Protein AF-A0A822B8Y6-F1 (afdb_monomer_lite)

Sequence (184 aa):
MGVSKCPYFFELVEEIRNTEQIQNISQDFRLEMWTGSKINDLFDAWFIADIVLIEALYNKSSSWANTLVLSQLQQIADLSFYHLFNSFETSRIIAGPIISDIMENIRNIMSNKSNRWKAKIYSGHDATIFAILSYFQANYIHQPPYSSTLFFDLYHIPENDTYFLKVEYLNSTNSRTTYPVKLF

Foldseek 3Di:
DCLVPDPVLVVLQVVLFPDPVFVVQQPPVVLCVVVVDHRSTLVSLLVSLVVQLVCVVVVNHDPVCDPVNNVSSQVSNLQSLCSSQQDLVNLCSQAVVVVVVVVVVVVCCLVPVPDPDPDDDDDDALSNVSSPLSNQVQVDRGRQDPPKDWDFDWDADPVVRDIDTWIWIDRDPVDPDTDTRDHD

Structure (mmCIF, N/CA/C/O backbone):
data_AF-A0A822B8Y6-F1
#
_entry.id   AF-A0A822B8Y6-F1
#
loop_
_atom_site.group_PDB
_atom_site.id
_atom_site.type_symbol
_atom_site.label_atom_id
_atom_site.label_alt_id
_atom_site.label_comp_id
_atom_site.label_asym_id
_atom_site.label_entity_id
_atom_site.label_seq_id
_atom_site.pdbx_PDB_ins_code
_atom_site.Cartn_x
_atom_site.Cartn_y
_atom_site.Cartn_z
_atom_site.occupancy
_atom_site.B_iso_or_equiv
_atom_site.auth_seq_id
_atom_site.auth_comp_id
_atom_site.auth_asym_id
_atom_site.auth_atom_id
_atom_site.pdbx_PDB_model_num
ATOM 1 N N . MET A 1 1 ? -8.984 -9.295 -7.880 1.00 46.78 1 MET A N 1
ATOM 2 C CA . MET A 1 1 ? -7.626 -9.837 -7.636 1.00 46.78 1 MET A CA 1
ATOM 3 C C . MET A 1 1 ? -7.746 -11.252 -7.085 1.00 46.78 1 MET A C 1
ATOM 5 O O . MET A 1 1 ? -8.675 -11.508 -6.334 1.00 46.78 1 MET A O 1
ATOM 9 N N . GLY A 1 2 ? -6.864 -12.174 -7.489 1.00 54.28 2 GLY A N 1
ATOM 10 C CA . GLY A 1 2 ? -6.964 -13.622 -7.222 1.00 54.28 2 GLY A CA 1
ATOM 11 C C . GLY A 1 2 ? -6.691 -14.081 -5.782 1.00 54.28 2 GLY A C 1
ATOM 12 O O . GLY A 1 2 ? -6.639 -15.281 -5.537 1.00 54.28 2 GLY A O 1
ATOM 13 N N . VAL A 1 3 ? -6.535 -13.148 -4.838 1.00 62.16 3 VAL A N 1
ATOM 14 C CA . VAL A 1 3 ? -6.239 -13.430 -3.423 1.00 62.16 3 VAL A CA 1
ATOM 15 C C . VAL A 1 3 ? -7.391 -14.182 -2.743 1.00 62.16 3 VAL A C 1
ATOM 17 O O . VAL A 1 3 ? -7.152 -15.070 -1.933 1.00 62.16 3 VAL A O 1
ATOM 20 N N . SER A 1 4 ? -8.641 -13.929 -3.156 1.00 64.94 4 SER A N 1
ATOM 21 C CA . SER A 1 4 ? -9.846 -14.557 -2.586 1.00 64.94 4 SER A CA 1
ATOM 22 C C . SER A 1 4 ? -9.937 -16.079 -2.760 1.00 64.94 4 SER A C 1
ATOM 24 O O . SER A 1 4 ? -10.841 -16.700 -2.208 1.00 64.94 4 SER A O 1
ATOM 26 N N . LYS A 1 5 ? -9.026 -16.692 -3.527 1.00 79.56 5 LYS A N 1
ATOM 27 C CA . LYS A 1 5 ? -8.949 -18.144 -3.744 1.00 79.56 5 LYS A CA 1
ATOM 28 C C . LYS A 1 5 ? -7.622 -18.758 -3.281 1.00 79.56 5 LYS A C 1
ATOM 30 O O . LYS A 1 5 ? -7.328 -19.879 -3.680 1.00 79.56 5 LYS A O 1
ATOM 35 N N . CYS A 1 6 ? -6.805 -18.047 -2.500 1.00 85.81 6 CYS A N 1
ATOM 36 C CA . CYS A 1 6 ? -5.512 -18.540 -2.018 1.00 85.81 6 CYS A CA 1
ATOM 37 C C . CYS A 1 6 ? -5.636 -19.062 -0.571 1.00 85.81 6 CYS A C 1
ATOM 39 O O . CYS A 1 6 ? -5.699 -18.241 0.339 1.00 85.81 6 CYS A O 1
ATOM 41 N N . PRO A 1 7 ? -5.647 -20.390 -0.322 1.00 88.81 7 PRO A N 1
ATOM 42 C CA . PRO A 1 7 ? -5.756 -20.936 1.038 1.00 88.81 7 PRO A CA 1
ATOM 43 C C . PRO A 1 7 ? -4.616 -20.476 1.947 1.00 88.81 7 PRO A C 1
ATOM 45 O O . PRO A 1 7 ? -4.858 -20.047 3.066 1.00 88.81 7 PRO A O 1
ATOM 48 N N . TYR A 1 8 ? -3.393 -20.452 1.413 1.00 89.00 8 TYR A N 1
ATOM 49 C CA . TYR A 1 8 ? -2.211 -20.016 2.152 1.00 89.00 8 TYR A CA 1
ATOM 50 C C . TYR A 1 8 ? -2.287 -18.547 2.595 1.00 89.00 8 TYR A C 1
ATOM 52 O O . TYR A 1 8 ? -1.806 -18.193 3.662 1.00 89.00 8 TYR A O 1
ATOM 60 N N . PHE A 1 9 ? -2.943 -17.679 1.816 1.00 86.75 9 PHE A N 1
ATOM 61 C CA . PHE A 1 9 ? -3.188 -16.305 2.256 1.00 86.75 9 PHE A CA 1
ATOM 62 C C . PHE A 1 9 ? -4.085 -16.260 3.497 1.00 86.75 9 PHE A C 1
ATOM 64 O O . PHE A 1 9 ? -3.809 -15.499 4.417 1.00 86.75 9 PHE A O 1
ATOM 71 N N . PHE A 1 10 ? -5.138 -17.080 3.534 1.00 86.12 10 PHE A N 1
ATOM 72 C CA . PHE A 1 10 ? -6.017 -17.150 4.699 1.00 86.12 10 PHE A CA 1
ATOM 73 C C . PHE A 1 10 ? -5.290 -17.709 5.923 1.00 86.12 10 PHE A C 1
ATOM 75 O O . PHE A 1 10 ? -5.465 -17.168 7.005 1.00 86.12 10 PHE A O 1
ATOM 82 N N . GLU A 1 11 ? -4.433 -18.718 5.750 1.00 89.44 11 GLU A N 1
ATOM 83 C CA . GLU A 1 11 ? -3.585 -19.239 6.833 1.00 89.44 11 GLU A CA 1
ATOM 84 C C . GLU A 1 11 ? -2.698 -18.136 7.430 1.00 89.44 11 GLU A C 1
ATOM 86 O O . GLU A 1 11 ? -2.708 -17.939 8.641 1.00 89.44 11 GLU A O 1
ATOM 91 N N . LEU A 1 12 ? -2.024 -17.343 6.589 1.00 86.88 12 LEU A N 1
ATOM 92 C CA . LEU A 1 12 ? -1.201 -16.217 7.048 1.00 86.88 12 LEU A CA 1
ATOM 93 C C . LEU A 1 12 ? -2.019 -15.159 7.801 1.00 86.88 12 LEU A C 1
ATOM 95 O O . LEU A 1 12 ? -1.574 -14.645 8.823 1.00 86.88 12 LEU A O 1
ATOM 99 N N . VAL A 1 13 ? -3.217 -14.824 7.313 1.00 82.94 13 VAL A N 1
ATOM 100 C CA . VAL A 1 13 ? -4.103 -13.864 7.992 1.00 82.94 13 VAL A CA 1
ATOM 101 C C . VAL A 1 13 ? -4.550 -14.396 9.356 1.00 82.94 13 VAL A C 1
ATOM 103 O O . VAL A 1 13 ? -4.565 -13.635 10.321 1.00 82.94 13 VAL A O 1
ATOM 106 N N . GLU A 1 14 ? -4.869 -15.687 9.467 1.00 84.38 14 GLU A N 1
ATOM 107 C CA . GLU A 1 14 ? -5.207 -16.321 10.748 1.00 84.38 14 GLU A CA 1
ATOM 108 C C . GLU A 1 14 ? -4.014 -16.357 11.714 1.00 84.38 14 GLU A C 1
ATOM 110 O O . GLU A 1 14 ? -4.174 -16.101 12.907 1.00 84.38 14 GLU A O 1
ATOM 115 N N . GLU A 1 15 ? -2.800 -16.618 11.231 1.00 83.31 15 GLU A N 1
ATOM 116 C CA . GLU A 1 15 ? -1.591 -16.535 12.058 1.00 83.31 15 GLU A CA 1
ATOM 117 C C . GLU A 1 15 ? -1.379 -15.117 12.593 1.00 83.31 15 GLU A C 1
ATOM 119 O O . GLU A 1 15 ? -1.138 -14.936 13.789 1.00 83.31 15 GLU A O 1
ATOM 124 N N . ILE A 1 16 ? -1.539 -14.109 11.729 1.00 80.00 16 ILE A N 1
ATOM 125 C CA . ILE A 1 16 ? -1.437 -12.701 12.114 1.00 80.00 16 ILE A CA 1
ATOM 126 C C . ILE A 1 16 ? -2.477 -12.389 13.185 1.00 80.00 16 ILE A C 1
ATOM 128 O O . ILE A 1 16 ? -2.094 -11.888 14.235 1.00 80.00 16 ILE A O 1
ATOM 132 N N . ARG A 1 17 ? -3.751 -12.758 12.991 1.00 76.56 17 ARG A N 1
ATOM 133 C CA . ARG A 1 17 ? -4.846 -12.539 13.959 1.00 76.56 17 ARG A CA 1
ATOM 134 C C . ARG A 1 17 ? -4.541 -13.028 15.377 1.00 76.56 17 ARG A C 1
ATOM 136 O O . ARG A 1 17 ? -5.048 -12.452 16.333 1.00 76.56 17 ARG A O 1
ATOM 143 N N . ASN A 1 18 ? -3.705 -14.055 15.519 1.00 71.25 18 ASN A N 1
ATOM 144 C CA . ASN A 1 18 ? -3.416 -14.702 16.796 1.00 71.25 18 ASN A CA 1
ATOM 145 C C . ASN A 1 18 ? -2.189 -14.143 17.551 1.00 71.25 18 ASN A C 1
ATOM 147 O O . ASN A 1 18 ? -1.828 -14.694 18.591 1.00 71.25 18 ASN A O 1
ATOM 151 N N . THR A 1 19 ? -1.531 -13.073 17.083 1.00 71.94 19 THR A N 1
ATOM 152 C CA . THR A 1 19 ? -0.327 -12.539 17.764 1.00 71.94 19 THR A CA 1
ATOM 153 C C . THR A 1 19 ? -0.637 -11.666 19.001 1.00 71.94 19 THR A C 1
ATOM 155 O O . THR A 1 19 ? -1.696 -11.061 19.126 1.00 71.94 19 THR A O 1
ATOM 158 N N . GLU A 1 20 ? 0.291 -11.587 19.963 1.00 67.00 20 GLU A N 1
ATOM 159 C CA . GLU A 1 20 ? 0.071 -10.943 21.279 1.00 67.00 20 GLU A CA 1
ATOM 160 C C . GLU A 1 20 ? -0.068 -9.408 21.211 1.00 67.00 20 GLU A C 1
ATOM 162 O O . GLU A 1 20 ? -0.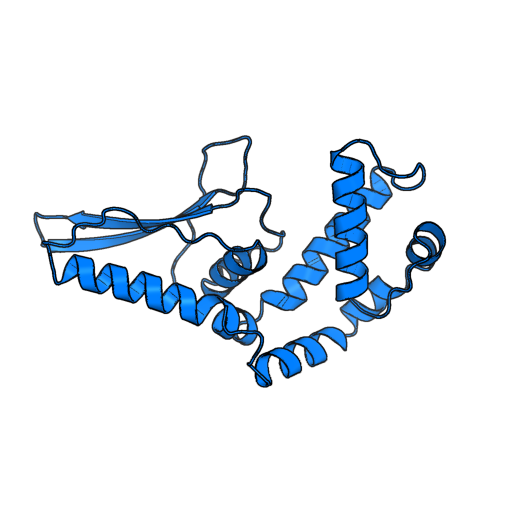890 -8.817 21.910 1.00 67.00 20 GLU A O 1
ATOM 167 N N . GLN A 1 21 ? 0.687 -8.745 20.325 1.00 62.44 21 GLN A N 1
ATOM 168 C CA . GLN A 1 21 ? 0.604 -7.287 20.113 1.00 62.44 21 GLN A CA 1
ATOM 169 C C . GLN A 1 21 ? -0.801 -6.839 19.683 1.00 62.44 21 GLN A C 1
ATOM 171 O O . GLN A 1 21 ? -1.220 -5.720 19.975 1.00 62.44 21 GLN A O 1
ATOM 176 N N . ILE A 1 22 ? -1.534 -7.742 19.038 1.00 59.12 22 ILE A N 1
ATOM 177 C CA . ILE A 1 22 ? -2.872 -7.540 18.492 1.00 59.12 22 ILE A CA 1
ATOM 178 C C . ILE A 1 22 ? -3.952 -7.670 19.564 1.00 59.12 22 ILE A C 1
ATOM 180 O O . ILE A 1 22 ? -4.883 -6.867 19.598 1.00 59.12 22 ILE A O 1
ATOM 184 N N . GLN A 1 23 ? -3.799 -8.624 20.484 1.00 61.41 23 GLN A N 1
ATOM 185 C CA . GLN A 1 23 ? -4.763 -8.864 21.563 1.00 61.41 23 GLN A CA 1
ATOM 186 C C . GLN A 1 23 ? -4.884 -7.668 22.518 1.00 61.41 23 GLN A C 1
ATOM 188 O O . GLN A 1 23 ? -5.943 -7.431 23.097 1.00 61.41 23 GLN A O 1
ATOM 193 N N . ASN A 1 24 ? -3.818 -6.877 22.650 1.00 64.62 24 ASN A N 1
ATOM 194 C CA . ASN A 1 24 ? -3.821 -5.670 23.475 1.00 64.62 24 ASN A CA 1
ATOM 195 C C . ASN A 1 24 ? -4.665 -4.534 22.871 1.00 64.62 24 ASN A C 1
ATOM 197 O O . ASN A 1 24 ? -5.202 -3.718 23.616 1.00 64.62 24 ASN A O 1
ATOM 201 N N . ILE A 1 25 ? -4.809 -4.484 21.541 1.00 63.12 25 ILE A N 1
ATOM 202 C CA . ILE A 1 25 ? -5.616 -3.469 20.843 1.00 63.12 25 ILE A CA 1
ATOM 203 C C . ILE A 1 25 ? -7.111 -3.797 20.945 1.00 63.12 25 ILE A C 1
ATOM 205 O O . ILE A 1 25 ? -7.922 -2.903 21.180 1.00 63.12 25 ILE A O 1
ATOM 209 N N . SER A 1 26 ? -7.482 -5.078 20.839 1.00 57.81 26 SER A N 1
ATOM 210 C CA . SER A 1 26 ? -8.879 -5.528 20.936 1.00 57.81 26 SER A CA 1
ATOM 211 C C . SER A 1 26 ? -9.507 -5.348 22.325 1.00 57.81 26 SER A C 1
ATOM 213 O O . SER A 1 26 ? -10.719 -5.450 22.467 1.00 57.81 26 SER A O 1
ATOM 215 N N . GLN A 1 27 ? -8.710 -5.076 23.363 1.00 63.56 27 GLN A N 1
ATOM 216 C CA . GLN A 1 27 ? -9.191 -4.974 24.746 1.00 63.56 27 GLN A CA 1
ATOM 217 C C . GLN A 1 27 ? -9.652 -3.570 25.177 1.00 63.56 27 GLN A C 1
ATOM 219 O O . GLN A 1 27 ? -10.017 -3.400 26.345 1.00 63.56 27 GLN A O 1
ATOM 224 N N . ASP A 1 28 ? -9.671 -2.552 24.302 1.00 68.56 28 ASP A N 1
ATOM 225 C CA . ASP A 1 28 ? -10.222 -1.243 24.693 1.00 68.56 28 ASP A CA 1
ATOM 226 C C . ASP A 1 28 ? -11.757 -1.293 24.784 1.00 68.56 28 ASP A C 1
ATOM 228 O O . ASP A 1 28 ? -12.489 -0.925 23.864 1.00 68.56 28 ASP A O 1
ATOM 232 N N . PHE A 1 29 ? -12.246 -1.715 25.953 1.00 62.31 29 PHE A N 1
ATOM 233 C CA . PHE A 1 29 ? -13.664 -1.822 26.308 1.00 62.31 29 PHE A CA 1
ATOM 234 C C . PHE A 1 29 ? -14.457 -0.526 26.054 1.00 62.31 29 PHE A C 1
ATOM 236 O O . PHE A 1 29 ? -15.676 -0.560 25.882 1.00 62.31 29 PHE A O 1
ATOM 243 N N . ARG A 1 30 ? -13.792 0.640 26.005 1.00 79.62 30 ARG A N 1
ATOM 244 C CA . ARG A 1 30 ? -14.467 1.910 25.706 1.00 79.62 30 ARG A CA 1
ATOM 245 C C . ARG A 1 30 ? -14.918 1.990 24.253 1.00 79.62 30 ARG A C 1
ATOM 247 O O . ARG A 1 30 ? -16.007 2.499 24.011 1.00 79.62 30 ARG A O 1
ATOM 254 N N . LEU A 1 31 ? -14.137 1.465 23.307 1.00 80.69 31 LEU A N 1
ATOM 255 C CA . LEU A 1 31 ? -14.515 1.455 21.892 1.00 80.69 31 LEU A CA 1
ATOM 256 C C . LEU A 1 31 ? -15.728 0.556 21.650 1.00 80.69 31 LEU A C 1
ATOM 258 O O . LEU A 1 31 ? -16.674 0.987 20.992 1.00 80.69 31 LEU A O 1
ATOM 262 N N . GLU A 1 32 ? -15.758 -0.642 22.239 1.00 86.75 32 GLU A N 1
ATOM 263 C CA . GLU A 1 32 ? -16.932 -1.522 22.160 1.00 86.75 32 GLU A CA 1
ATOM 264 C C . GLU A 1 32 ? -18.172 -0.869 22.788 1.00 86.75 32 GLU A C 1
ATOM 266 O O . GLU A 1 32 ? -19.262 -0.904 22.217 1.00 86.75 32 GLU A O 1
ATOM 271 N N . MET A 1 33 ? -18.009 -0.202 23.938 1.00 87.50 33 MET A N 1
ATOM 272 C CA . MET A 1 33 ? -19.096 0.513 24.612 1.00 87.50 33 MET A CA 1
ATOM 273 C C . MET A 1 33 ? -19.645 1.676 23.773 1.00 87.50 33 MET A C 1
ATOM 275 O O . MET A 1 33 ? -20.858 1.879 23.727 1.00 87.50 33 MET A O 1
ATOM 279 N N . TRP A 1 34 ? -18.776 2.464 23.137 1.00 87.31 34 TRP A N 1
ATOM 280 C CA . TRP A 1 34 ? -19.182 3.637 22.358 1.00 87.31 34 TRP A CA 1
ATOM 281 C C . TRP A 1 34 ? -19.779 3.286 20.997 1.00 87.31 34 TRP A C 1
ATOM 283 O O . TRP A 1 34 ? -20.670 3.990 20.526 1.00 87.31 34 TRP A O 1
ATOM 293 N N . THR A 1 35 ? -19.294 2.215 20.371 1.00 87.31 35 THR A N 1
ATOM 294 C CA . THR A 1 35 ? -19.714 1.793 19.025 1.00 87.31 35 THR A CA 1
ATOM 295 C C . THR A 1 35 ? -20.817 0.736 19.050 1.00 87.31 35 THR A C 1
ATOM 297 O O . THR A 1 35 ? -21.480 0.515 18.039 1.00 87.31 35 THR A O 1
ATOM 300 N N . GLY A 1 36 ? -21.006 0.054 20.184 1.00 89.00 36 GLY A N 1
ATOM 301 C CA . GLY A 1 36 ? -21.904 -1.095 20.313 1.00 89.00 36 GLY A CA 1
ATOM 302 C C . GLY A 1 36 ? -21.441 -2.336 19.540 1.00 89.00 36 GLY A C 1
ATOM 303 O O . GLY A 1 36 ? -22.187 -3.313 19.463 1.00 89.00 36 GLY A O 1
ATOM 304 N N . SER A 1 37 ? -20.240 -2.304 18.959 1.00 87.62 37 SER A N 1
ATOM 305 C CA . SER A 1 37 ? -19.670 -3.386 18.157 1.00 87.62 37 SER A CA 1
ATOM 306 C C . SER A 1 37 ? -18.625 -4.138 18.966 1.00 87.62 37 SER A C 1
ATOM 308 O O . SER A 1 37 ? -17.830 -3.526 19.673 1.00 87.62 37 SER A O 1
ATOM 310 N N . LYS A 1 38 ? -18.627 -5.469 18.864 1.00 86.88 38 LYS A N 1
ATOM 311 C CA . LYS A 1 38 ? -17.571 -6.289 19.462 1.00 86.88 38 LYS A CA 1
ATOM 312 C C . LYS A 1 38 ? -16.298 -6.202 18.630 1.00 86.88 38 LYS A C 1
ATOM 314 O O . LYS A 1 38 ? -16.387 -6.196 17.405 1.00 86.88 38 LYS A O 1
ATOM 319 N N . ILE A 1 39 ? -15.152 -6.194 19.296 1.00 83.94 39 ILE A N 1
ATOM 320 C CA . ILE A 1 39 ? -13.825 -6.172 18.686 1.00 83.94 39 ILE A CA 1
ATOM 321 C C . ILE A 1 39 ? -13.135 -7.486 19.038 1.00 83.94 39 ILE A C 1
ATOM 323 O O . ILE A 1 39 ? -12.565 -7.633 20.116 1.00 83.94 39 ILE A O 1
ATOM 327 N N . ASN A 1 40 ? -13.216 -8.468 18.141 1.00 81.31 40 ASN A N 1
ATOM 328 C CA . ASN A 1 40 ? -12.645 -9.794 18.390 1.00 81.31 40 ASN A CA 1
ATOM 329 C C . ASN A 1 40 ? -11.197 -9.898 17.896 1.00 81.31 40 ASN A C 1
ATOM 331 O O . ASN A 1 40 ? -10.427 -10.692 18.430 1.00 81.31 40 ASN A O 1
ATOM 335 N N . ASP A 1 41 ? -10.835 -9.121 16.873 1.00 77.44 41 ASP A N 1
ATOM 336 C CA . ASP A 1 41 ? -9.516 -9.142 16.245 1.00 77.44 41 ASP A CA 1
ATOM 337 C C . ASP A 1 41 ? -9.105 -7.756 15.695 1.00 77.44 41 ASP A C 1
ATOM 339 O O . ASP A 1 41 ? -9.820 -6.759 15.838 1.00 77.44 41 ASP A O 1
ATOM 343 N N . LEU A 1 42 ? -7.927 -7.683 15.056 1.00 77.06 42 LEU A N 1
ATOM 344 C CA . LEU A 1 42 ? -7.468 -6.461 14.380 1.00 77.06 42 LEU A CA 1
ATOM 345 C C . LEU A 1 42 ? -8.389 -6.002 13.260 1.00 77.06 42 LEU A C 1
ATOM 347 O O . LEU A 1 42 ? -8.428 -4.812 12.966 1.00 77.06 42 LEU A O 1
ATOM 351 N N . PHE A 1 43 ? -9.034 -6.931 12.561 1.00 81.75 43 PHE A N 1
ATOM 352 C CA . PHE A 1 43 ? -9.850 -6.578 11.413 1.00 81.75 43 PHE A CA 1
ATOM 353 C C . PHE A 1 43 ? -11.097 -5.831 11.881 1.00 81.75 43 PHE A C 1
ATOM 355 O O . PHE A 1 43 ? -11.422 -4.793 11.311 1.00 81.75 43 PHE A O 1
ATOM 362 N N . ASP A 1 44 ? -11.720 -6.286 12.969 1.00 85.19 44 ASP A N 1
ATOM 363 C CA . ASP A 1 44 ? -12.808 -5.573 13.639 1.00 85.19 44 ASP A CA 1
ATOM 364 C C . ASP A 1 44 ? -12.343 -4.188 14.124 1.00 85.19 44 ASP A C 1
ATOM 366 O O . ASP A 1 44 ? -13.016 -3.182 13.888 1.00 85.19 44 ASP A O 1
ATOM 370 N N . ALA A 1 45 ? -11.163 -4.113 14.754 1.00 83.75 45 ALA A N 1
ATOM 371 C CA . ALA A 1 45 ? -10.603 -2.857 15.256 1.00 83.75 45 ALA A CA 1
ATOM 372 C C . ALA A 1 45 ? -10.303 -1.854 14.124 1.00 83.75 45 ALA A C 1
ATOM 374 O O . ALA A 1 45 ? -10.676 -0.683 14.217 1.00 83.75 45 ALA A O 1
ATOM 375 N N . TRP A 1 46 ? -9.670 -2.317 13.041 1.00 87.00 46 TRP A N 1
ATOM 376 C CA . TRP A 1 46 ? -9.408 -1.539 11.828 1.00 87.00 46 TRP A CA 1
ATOM 377 C C . TRP A 1 46 ? -10.704 -1.075 11.169 1.00 87.00 46 TRP A C 1
ATOM 379 O O . TRP A 1 46 ? -10.811 0.092 10.811 1.00 87.00 46 TRP A O 1
ATOM 389 N N . PHE A 1 47 ? -11.703 -1.950 11.055 1.00 89.25 47 PHE A N 1
ATOM 390 C CA . PHE A 1 47 ? -12.980 -1.624 10.427 1.00 89.25 47 PHE A CA 1
ATOM 391 C C . PHE A 1 47 ? -13.738 -0.539 11.202 1.00 89.25 47 PHE A C 1
ATOM 393 O O . PHE A 1 47 ? -14.250 0.412 10.613 1.00 89.25 47 PHE A O 1
ATOM 400 N N . ILE A 1 48 ? -13.764 -0.632 12.534 1.00 89.88 48 ILE A N 1
ATOM 401 C CA . ILE A 1 48 ? -14.334 0.417 13.389 1.00 89.88 48 ILE A CA 1
ATOM 402 C C . ILE A 1 48 ? -13.542 1.720 13.255 1.00 89.88 48 ILE A C 1
ATOM 404 O O . ILE A 1 48 ? -14.144 2.789 13.137 1.00 89.88 48 ILE A O 1
ATOM 408 N N . ALA A 1 49 ? -12.209 1.647 13.269 1.00 90.56 49 ALA A N 1
ATOM 409 C CA . ALA A 1 49 ? -11.364 2.822 13.100 1.00 90.56 49 ALA A CA 1
ATOM 410 C C . ALA A 1 49 ? -11.630 3.517 11.756 1.00 90.56 49 ALA A C 1
ATOM 412 O O . ALA A 1 49 ? -11.839 4.728 11.750 1.00 90.56 49 ALA A O 1
ATOM 413 N N . ASP A 1 50 ? -11.701 2.766 10.654 1.00 92.38 50 ASP A N 1
ATOM 414 C CA . ASP A 1 50 ? -11.991 3.283 9.311 1.00 92.38 50 ASP A CA 1
ATOM 415 C C . ASP A 1 50 ? -13.326 4.042 9.280 1.00 92.38 50 ASP A C 1
ATOM 417 O O . ASP A 1 50 ? -13.374 5.203 8.866 1.00 92.38 50 ASP A O 1
ATOM 421 N N . ILE A 1 51 ? -14.391 3.451 9.835 1.00 93.44 51 ILE A N 1
ATOM 422 C CA . ILE A 1 51 ? -15.709 4.098 9.930 1.00 93.44 51 ILE A CA 1
ATOM 423 C C . ILE A 1 51 ? -15.615 5.428 10.682 1.00 93.44 51 ILE A C 1
ATOM 425 O O . ILE A 1 51 ? -16.040 6.463 10.168 1.00 93.44 51 ILE A O 1
ATOM 429 N N . VAL A 1 52 ? -15.056 5.421 11.893 1.00 93.31 52 VAL A N 1
ATOM 430 C CA . VAL A 1 52 ? -15.042 6.606 12.766 1.00 93.31 52 VAL A CA 1
ATOM 431 C C . VAL A 1 52 ? -14.143 7.708 12.196 1.00 93.31 52 VAL A C 1
ATOM 433 O O . VAL A 1 52 ? -14.476 8.892 12.298 1.00 93.31 52 VAL A O 1
ATOM 436 N N . LEU A 1 53 ? -13.023 7.347 11.562 1.00 93.56 53 LEU A N 1
ATOM 437 C CA . LEU A 1 53 ? -12.130 8.292 10.886 1.00 93.56 53 LEU A CA 1
ATOM 438 C C . LEU A 1 53 ? -12.820 8.942 9.679 1.00 93.56 53 LEU A C 1
ATOM 440 O O . LEU A 1 53 ? -12.717 10.159 9.502 1.00 93.56 53 LEU A O 1
ATOM 444 N N . ILE A 1 54 ? -13.580 8.174 8.893 1.00 95.06 54 ILE A N 1
ATOM 445 C CA . ILE A 1 54 ? -14.394 8.703 7.791 1.00 95.06 54 ILE A CA 1
ATOM 446 C C . ILE A 1 54 ? -15.500 9.617 8.330 1.00 95.06 54 ILE A C 1
ATOM 448 O O . ILE A 1 54 ? -15.693 10.723 7.824 1.00 95.06 54 ILE A O 1
ATOM 452 N N . GLU A 1 55 ? -16.215 9.212 9.379 1.00 95.50 55 GLU A N 1
ATOM 453 C CA . GLU A 1 55 ? -17.226 10.063 10.008 1.00 95.50 55 GLU A CA 1
ATOM 454 C C . GLU A 1 55 ? -16.628 11.396 10.468 1.00 95.50 55 GLU A C 1
ATOM 456 O O . GLU A 1 55 ? -17.201 12.456 10.202 1.00 95.50 55 GLU A O 1
ATOM 461 N N . ALA A 1 56 ? -15.459 11.368 11.111 1.00 94.75 56 ALA A N 1
ATOM 462 C CA . ALA A 1 56 ? -14.754 12.570 11.540 1.00 94.75 56 ALA A CA 1
ATOM 463 C C . ALA A 1 56 ? -14.348 13.453 10.352 1.00 94.75 56 ALA A C 1
ATOM 465 O O . ALA A 1 56 ? -14.574 14.664 10.391 1.00 94.75 56 ALA A O 1
ATOM 466 N N . LEU A 1 57 ? -13.838 12.857 9.267 1.00 93.62 57 LEU A N 1
ATOM 467 C CA . LEU A 1 57 ? -13.478 13.564 8.033 1.00 93.62 57 LEU A CA 1
ATOM 468 C C . LEU A 1 57 ? -14.656 14.368 7.455 1.00 93.62 57 LEU A C 1
ATOM 470 O O . LEU A 1 57 ? -14.461 15.459 6.917 1.00 93.62 57 LEU A O 1
ATOM 474 N N . TYR A 1 58 ? -15.882 13.861 7.602 1.00 95.75 58 TYR A N 1
ATOM 475 C CA . TYR A 1 58 ? -17.103 14.507 7.114 1.00 95.75 58 TYR A CA 1
ATOM 476 C C . TYR A 1 58 ? -17.896 15.263 8.192 1.00 95.75 58 TYR A C 1
ATOM 478 O O . TYR A 1 58 ? -19.038 15.665 7.943 1.00 95.75 58 TYR A O 1
ATOM 486 N N . ASN A 1 59 ? -17.307 15.509 9.368 1.00 95.12 59 ASN A N 1
ATOM 487 C CA . ASN A 1 59 ? -17.959 16.167 10.508 1.00 95.12 59 ASN A CA 1
ATOM 488 C C . ASN A 1 59 ? -19.272 15.474 10.931 1.00 95.12 59 ASN A C 1
ATOM 490 O O . ASN A 1 59 ? -20.282 16.124 11.215 1.00 95.12 59 ASN A O 1
ATOM 494 N N . LYS A 1 60 ? -19.268 14.140 10.914 1.00 95.31 60 LYS A N 1
ATOM 495 C CA . LYS A 1 60 ? -20.376 13.256 11.308 1.00 95.31 60 LYS A CA 1
ATOM 496 C C . LYS A 1 60 ? -20.071 12.412 12.542 1.00 95.31 60 LYS A C 1
ATOM 498 O O . LYS A 1 60 ? -20.947 11.681 12.987 1.00 95.31 60 LYS A O 1
ATOM 503 N N . SER A 1 61 ? -18.869 12.530 13.097 1.00 91.38 61 SER A N 1
ATOM 504 C CA . SER A 1 61 ? -18.446 11.745 14.249 1.00 91.38 61 SER A CA 1
ATOM 505 C C . SER A 1 61 ? -19.271 12.0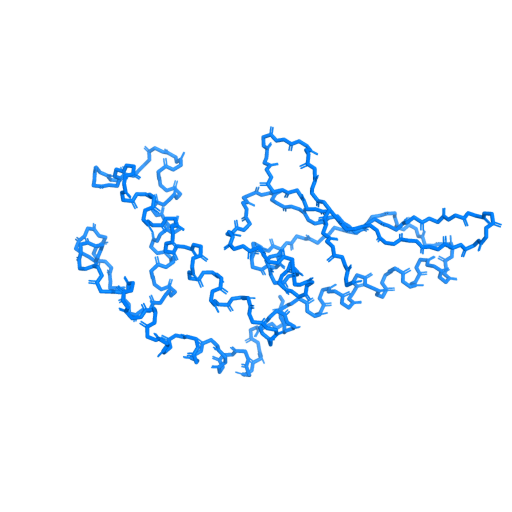55 15.498 1.00 91.38 61 SER A C 1
ATOM 507 O O . SER A 1 61 ? -19.656 13.198 15.762 1.00 91.38 61 SER A O 1
ATOM 509 N N . SER A 1 62 ? -19.484 11.026 16.311 1.00 90.56 62 SER A N 1
ATOM 510 C CA . SER A 1 62 ? -20.090 11.166 17.635 1.00 90.56 62 SER A CA 1
ATOM 511 C C . SER A 1 62 ? -19.225 12.014 18.583 1.00 90.56 62 SER A C 1
ATOM 513 O O . SER A 1 62 ? -18.015 12.136 18.408 1.00 90.56 62 SER A O 1
ATOM 515 N N . SER A 1 63 ? -19.826 12.574 19.639 1.00 92.06 63 SER A N 1
ATOM 516 C CA . SER A 1 63 ? -19.151 13.498 20.572 1.00 92.06 63 SER A CA 1
ATOM 517 C C . SER A 1 63 ? -17.969 12.893 21.342 1.00 92.06 63 SER A C 1
ATOM 519 O O . SER A 1 63 ? -17.094 13.627 21.801 1.00 92.06 63 SER A O 1
ATOM 521 N N . TRP A 1 64 ? -17.928 11.568 21.491 1.00 91.00 64 TRP A N 1
ATOM 522 C CA . TRP A 1 64 ? -16.829 10.860 22.147 1.00 91.00 64 TRP A CA 1
ATOM 523 C C . TRP A 1 64 ? -15.569 10.770 21.270 1.00 91.00 64 TRP A C 1
ATOM 525 O O . TRP A 1 64 ? -14.470 10.651 21.810 1.00 91.00 64 TRP A O 1
ATOM 535 N N . ALA A 1 65 ? -15.697 10.892 19.943 1.00 92.44 65 ALA A N 1
ATOM 536 C CA . ALA A 1 65 ? -14.601 10.797 18.979 1.00 92.44 65 ALA A CA 1
ATOM 537 C C . ALA A 1 65 ? -13.812 12.117 18.888 1.00 92.44 65 ALA A C 1
ATOM 539 O O . ALA A 1 65 ? -13.737 12.776 17.853 1.00 92.44 65 ALA A O 1
ATOM 540 N N . ASN A 1 66 ? -13.245 12.541 20.017 1.00 91.44 66 ASN A N 1
ATOM 541 C CA . ASN A 1 66 ? -12.379 13.715 20.086 1.00 91.44 66 ASN A CA 1
ATOM 542 C C . ASN A 1 66 ? -10.997 13.439 19.457 1.00 91.44 66 ASN A C 1
ATOM 544 O O . ASN A 1 66 ? -10.649 12.300 19.155 1.00 91.44 66 ASN A O 1
ATOM 548 N N . THR A 1 67 ? -10.170 14.477 19.307 1.00 91.94 67 THR A N 1
ATOM 549 C CA . THR A 1 67 ? -8.847 14.389 18.660 1.00 91.94 67 THR A CA 1
ATOM 550 C C . THR A 1 67 ? -7.931 13.311 19.250 1.00 91.94 67 THR A C 1
ATOM 552 O O . THR A 1 67 ? -7.183 12.683 18.505 1.00 91.94 67 THR A O 1
ATOM 555 N N . LEU A 1 68 ? -7.985 13.071 20.566 1.00 89.31 68 LEU A N 1
ATOM 556 C CA . LEU A 1 68 ? -7.187 12.020 21.199 1.00 89.31 68 LEU A CA 1
ATOM 557 C C . LEU A 1 68 ? -7.658 10.635 20.747 1.00 89.31 68 LEU A C 1
ATOM 559 O O . LEU A 1 68 ? -6.835 9.824 20.332 1.00 89.31 68 LEU A O 1
ATOM 563 N N . VAL A 1 69 ? -8.971 10.395 20.771 1.00 89.31 69 VAL A N 1
ATOM 564 C CA . VAL A 1 69 ? -9.565 9.125 20.329 1.00 89.31 69 VAL A CA 1
ATOM 565 C C . VAL A 1 69 ? -9.301 8.890 18.843 1.00 89.31 69 VAL A C 1
ATOM 567 O O . VAL A 1 69 ? -8.879 7.804 18.465 1.00 89.31 69 VAL A O 1
ATOM 570 N N . LEU A 1 70 ? -9.458 9.914 18.000 1.00 92.00 70 LEU A N 1
ATOM 571 C CA . LEU A 1 70 ? -9.166 9.809 16.566 1.00 92.00 70 LEU A CA 1
ATOM 572 C C . LEU A 1 70 ? -7.693 9.472 16.299 1.00 92.00 70 LEU A C 1
ATOM 574 O O . LEU A 1 70 ? -7.399 8.645 15.444 1.00 92.00 70 LEU A O 1
ATOM 578 N N . SER A 1 71 ? -6.765 10.057 17.060 1.00 91.00 71 SER A N 1
ATOM 579 C CA . SER A 1 71 ? -5.337 9.726 16.960 1.00 91.00 71 SER A CA 1
ATOM 580 C C . SER A 1 71 ? -5.049 8.272 17.350 1.00 91.00 71 SER A C 1
ATOM 582 O O . SER A 1 71 ? -4.254 7.599 16.695 1.00 91.00 71 SER A O 1
ATOM 584 N N . GLN A 1 72 ? -5.719 7.761 18.386 1.00 87.25 72 GLN A N 1
ATOM 585 C CA . GLN A 1 72 ? -5.600 6.358 18.793 1.00 87.25 72 GLN A CA 1
ATOM 586 C C . GLN A 1 72 ? -6.171 5.414 17.731 1.00 87.25 72 GLN A C 1
ATOM 588 O O . GLN A 1 72 ? -5.526 4.429 17.384 1.00 87.25 72 GLN A O 1
ATOM 593 N N . LEU A 1 73 ? -7.334 5.740 17.164 1.00 89.25 73 LEU A N 1
ATOM 594 C CA . LEU A 1 73 ? -7.944 4.965 16.084 1.00 89.25 73 LEU A CA 1
ATOM 595 C C . LEU A 1 73 ? -7.077 4.955 14.822 1.00 89.25 73 LEU A C 1
ATOM 597 O O . LEU A 1 73 ? -6.928 3.904 14.210 1.00 89.25 73 LEU A O 1
ATOM 601 N N . GLN A 1 74 ? -6.436 6.072 14.469 1.00 90.69 74 GLN A N 1
ATOM 602 C CA . GLN A 1 74 ? -5.488 6.104 13.351 1.00 90.69 74 GLN A CA 1
ATOM 603 C C . GLN A 1 74 ? -4.286 5.181 13.591 1.00 90.69 74 GLN A C 1
ATOM 605 O O . GLN A 1 74 ? -3.875 4.466 12.683 1.00 90.69 74 GLN A O 1
ATOM 610 N N . GLN A 1 75 ? -3.740 5.154 14.811 1.00 87.75 75 GLN A N 1
ATOM 611 C CA . GLN A 1 75 ? -2.648 4.237 15.160 1.00 87.75 75 GLN A CA 1
ATOM 612 C C . GLN A 1 75 ? -3.091 2.775 15.085 1.00 87.75 75 GLN A C 1
ATOM 614 O O . GLN A 1 75 ? -2.352 1.938 14.572 1.00 87.75 75 GLN A O 1
ATOM 619 N N . ILE A 1 76 ? -4.302 2.473 15.561 1.00 85.50 76 ILE A N 1
ATOM 620 C CA . ILE A 1 76 ? -4.906 1.144 15.434 1.00 85.50 76 ILE A CA 1
ATOM 621 C C . ILE A 1 76 ? -5.038 0.768 13.961 1.00 85.50 76 ILE A C 1
ATOM 623 O O . ILE A 1 76 ? -4.639 -0.334 13.593 1.00 85.50 76 ILE A O 1
ATOM 627 N N . ALA A 1 77 ? -5.549 1.668 13.119 1.00 87.75 77 ALA A N 1
ATOM 628 C CA . ALA A 1 77 ? -5.712 1.417 11.695 1.00 87.75 77 ALA A CA 1
ATOM 629 C C . ALA A 1 77 ? -4.362 1.134 11.018 1.00 87.75 77 ALA A C 1
ATOM 631 O O . ALA A 1 77 ? -4.212 0.085 10.396 1.00 87.75 77 ALA A O 1
ATOM 632 N N . ASP A 1 78 ? -3.365 2.002 11.220 1.00 88.12 78 ASP A N 1
ATOM 633 C CA . ASP A 1 78 ? -2.024 1.857 10.642 1.00 88.12 78 ASP A CA 1
ATOM 634 C C . ASP A 1 78 ? -1.347 0.551 11.083 1.00 88.12 78 ASP A C 1
ATOM 636 O O . ASP A 1 78 ? -0.848 -0.200 10.245 1.00 88.12 78 ASP A O 1
ATOM 640 N N . LEU A 1 79 ? -1.364 0.236 12.384 1.00 85.12 79 LEU A N 1
ATOM 641 C CA . LEU A 1 79 ? -0.776 -1.002 12.904 1.00 85.12 79 LEU A CA 1
ATOM 642 C C . LEU A 1 79 ? -1.506 -2.232 12.372 1.00 85.12 79 LEU A C 1
ATOM 644 O O . LEU A 1 79 ? -0.861 -3.186 11.937 1.00 85.12 79 LEU A O 1
ATOM 648 N N . SER A 1 80 ? -2.840 -2.205 12.374 1.00 82.75 80 SER A N 1
ATOM 649 C CA . SER A 1 80 ? -3.638 -3.330 11.890 1.00 82.75 80 SER A CA 1
ATOM 650 C C . SER A 1 80 ? -3.317 -3.630 10.431 1.00 82.75 80 SER A C 1
ATOM 652 O O . SER A 1 80 ? -3.044 -4.770 10.058 1.00 82.75 80 SER A O 1
ATOM 654 N N . PHE A 1 81 ? -3.280 -2.577 9.619 1.00 84.25 81 PHE A N 1
ATOM 655 C CA . PHE A 1 81 ? -2.972 -2.649 8.202 1.00 84.25 81 PHE A CA 1
ATOM 656 C C . PHE A 1 81 ? -1.540 -3.135 7.952 1.00 84.25 81 PHE A C 1
ATOM 658 O O . PHE A 1 81 ? -1.315 -4.042 7.149 1.00 84.25 81 PHE A O 1
ATOM 665 N N . TYR A 1 82 ? -0.570 -2.588 8.687 1.00 86.88 82 TYR A N 1
ATOM 666 C CA . TYR A 1 82 ? 0.826 -3.001 8.615 1.00 86.88 82 TYR A CA 1
ATOM 667 C C . TYR A 1 82 ? 0.991 -4.491 8.919 1.00 86.88 82 TYR A C 1
ATOM 669 O O . TYR A 1 82 ? 1.616 -5.213 8.144 1.00 86.88 82 TYR A O 1
ATOM 677 N N . HIS A 1 83 ? 0.398 -4.983 10.007 1.00 82.88 83 HIS A N 1
ATOM 678 C CA . HIS A 1 83 ? 0.511 -6.392 10.377 1.00 82.88 83 HIS A CA 1
ATOM 679 C C . HIS A 1 83 ? -0.135 -7.322 9.346 1.00 82.88 83 HIS A C 1
ATOM 681 O O . HIS A 1 83 ? 0.431 -8.373 9.056 1.00 82.88 83 HIS A O 1
ATOM 687 N N . LEU A 1 84 ? -1.263 -6.928 8.748 1.00 79.88 84 LEU A N 1
ATOM 688 C CA . LEU A 1 84 ? -1.951 -7.726 7.729 1.00 79.88 84 LEU A CA 1
ATOM 689 C C . LEU A 1 84 ? -1.178 -7.812 6.402 1.00 79.88 84 LEU A C 1
ATOM 691 O O . LEU A 1 84 ? -1.224 -8.844 5.727 1.00 79.88 84 LEU A O 1
ATOM 695 N N . PHE A 1 85 ? -0.469 -6.749 6.010 1.00 81.81 85 PHE A N 1
ATOM 696 C CA . PHE A 1 85 ? 0.031 -6.607 4.636 1.00 81.81 85 PHE A CA 1
ATOM 697 C C . PHE A 1 85 ? 1.552 -6.453 4.492 1.00 81.81 85 PHE A C 1
ATOM 699 O O . PHE A 1 85 ? 2.047 -6.521 3.366 1.00 81.81 85 PHE A O 1
ATOM 706 N N . ASN A 1 86 ? 2.308 -6.268 5.582 1.00 84.69 86 ASN A N 1
ATOM 707 C CA . ASN A 1 86 ? 3.745 -5.972 5.514 1.00 84.69 86 ASN A CA 1
ATOM 708 C C . ASN A 1 86 ? 4.676 -7.196 5.632 1.00 84.69 86 ASN A C 1
ATOM 710 O O . ASN A 1 86 ? 5.887 -7.022 5.764 1.00 84.69 86 ASN A O 1
ATOM 714 N N . SER A 1 87 ? 4.170 -8.433 5.589 1.00 86.38 87 SER A N 1
ATOM 715 C CA . SER A 1 87 ? 5.065 -9.596 5.504 1.00 86.38 87 SER A CA 1
ATOM 716 C C . SER A 1 87 ? 5.529 -9.823 4.065 1.00 86.38 87 SER A C 1
ATOM 718 O O . SER A 1 87 ? 4.869 -9.426 3.096 1.00 86.38 87 SER A O 1
ATOM 720 N N . PHE A 1 88 ? 6.689 -10.459 3.895 1.00 85.25 88 PHE A N 1
ATOM 721 C CA . PHE A 1 88 ? 7.182 -10.797 2.560 1.00 85.25 88 PHE A CA 1
ATOM 722 C C . PHE A 1 88 ? 6.215 -11.753 1.845 1.00 85.25 88 PHE A C 1
ATOM 724 O O . PHE A 1 88 ? 5.956 -11.623 0.650 1.00 85.25 88 PHE A O 1
ATOM 731 N N . GLU A 1 89 ? 5.633 -12.689 2.584 1.00 89.00 89 GLU A N 1
ATOM 732 C CA . GLU A 1 89 ? 4.701 -13.690 2.089 1.00 89.00 89 GLU A CA 1
ATOM 733 C C . GLU A 1 89 ? 3.383 -13.051 1.639 1.00 89.00 89 GLU A C 1
ATOM 735 O O . GLU A 1 89 ? 2.948 -13.289 0.507 1.00 89.00 89 GLU A O 1
ATOM 740 N N . THR A 1 90 ? 2.768 -12.200 2.471 1.00 87.50 90 THR A N 1
ATOM 741 C CA . THR A 1 90 ? 1.500 -11.539 2.127 1.00 87.50 90 THR A CA 1
ATOM 742 C C . THR A 1 90 ? 1.695 -10.537 0.996 1.00 87.50 90 THR A C 1
ATOM 744 O O . THR A 1 90 ? 0.942 -10.568 0.017 1.00 87.50 90 THR A O 1
ATOM 747 N N . SER A 1 91 ? 2.754 -9.722 1.051 1.00 89.62 91 SER A N 1
ATOM 748 C CA . SER A 1 91 ? 3.083 -8.781 -0.023 1.00 89.62 91 SER A CA 1
ATOM 749 C C . SER A 1 91 ? 3.359 -9.497 -1.346 1.00 89.62 91 SER A C 1
ATOM 751 O O . SER A 1 91 ? 2.828 -9.091 -2.377 1.00 89.62 91 SER A O 1
ATOM 753 N N . ARG A 1 92 ? 4.084 -10.623 -1.352 1.00 90.00 92 ARG A N 1
ATOM 754 C CA . ARG A 1 92 ? 4.306 -11.423 -2.567 1.00 90.00 92 ARG A CA 1
ATOM 755 C C . ARG A 1 92 ? 3.006 -11.985 -3.143 1.00 90.00 92 ARG A C 1
ATOM 757 O O . ARG A 1 92 ? 2.845 -11.977 -4.362 1.00 90.00 92 ARG A O 1
ATOM 764 N N . ILE A 1 93 ? 2.087 -12.474 -2.310 1.00 91.00 93 ILE A N 1
ATOM 765 C CA . ILE A 1 93 ? 0.804 -13.025 -2.780 1.00 91.00 93 ILE A CA 1
ATOM 766 C C . ILE A 1 93 ? -0.086 -11.925 -3.374 1.00 91.00 93 ILE A C 1
ATOM 768 O O . ILE A 1 93 ? -0.690 -12.126 -4.430 1.00 91.00 93 ILE A O 1
ATOM 772 N N . ILE A 1 94 ? -0.159 -10.765 -2.717 1.00 89.38 94 ILE A N 1
ATOM 773 C CA . ILE A 1 94 ? -1.034 -9.658 -3.123 1.00 89.38 94 ILE A CA 1
ATOM 774 C C . ILE A 1 94 ? -0.429 -8.880 -4.299 1.00 89.38 94 ILE A C 1
ATOM 776 O O . ILE A 1 94 ? -1.095 -8.677 -5.317 1.00 89.38 94 ILE A O 1
ATOM 780 N N . ALA A 1 95 ? 0.828 -8.450 -4.178 1.00 92.62 95 ALA A N 1
ATOM 781 C CA . ALA A 1 95 ? 1.497 -7.588 -5.150 1.00 92.62 95 ALA A CA 1
ATOM 782 C C . ALA A 1 95 ? 2.128 -8.361 -6.314 1.00 92.62 95 ALA A C 1
ATOM 784 O O . ALA A 1 95 ? 2.248 -7.822 -7.413 1.00 92.62 95 ALA A O 1
ATOM 785 N N . GLY A 1 96 ? 2.504 -9.628 -6.120 1.00 92.44 96 GLY A N 1
ATOM 786 C CA . GLY A 1 96 ? 3.197 -10.429 -7.133 1.00 92.44 96 GLY A CA 1
ATOM 787 C C . GLY A 1 96 ? 2.494 -10.459 -8.498 1.00 92.44 96 GLY A C 1
ATOM 788 O O . GLY A 1 96 ? 3.147 -10.171 -9.503 1.00 92.44 96 GLY A O 1
ATOM 789 N N . PRO A 1 97 ? 1.176 -10.734 -8.575 1.00 93.00 97 PRO A N 1
ATOM 790 C CA . PRO A 1 97 ? 0.461 -10.748 -9.850 1.00 93.00 97 PRO A CA 1
ATOM 791 C C . PRO A 1 97 ? 0.491 -9.407 -10.596 1.00 93.00 97 PRO A C 1
ATOM 793 O O . PRO A 1 97 ? 0.745 -9.386 -11.799 1.00 93.00 97 PRO A O 1
ATOM 796 N N . ILE A 1 98 ? 0.266 -8.286 -9.897 1.00 94.50 98 ILE A N 1
ATOM 797 C CA . ILE A 1 98 ? 0.260 -6.953 -10.522 1.00 94.50 98 ILE A CA 1
ATOM 798 C C . ILE A 1 98 ? 1.675 -6.507 -10.908 1.00 94.50 98 ILE A C 1
ATOM 800 O O . ILE A 1 98 ? 1.864 -5.974 -11.998 1.00 94.50 98 ILE A O 1
ATOM 804 N N . ILE A 1 99 ? 2.686 -6.798 -10.083 1.00 94.44 99 ILE A N 1
ATOM 805 C CA . ILE A 1 99 ? 4.092 -6.544 -10.420 1.00 94.44 99 ILE A CA 1
ATOM 806 C C . ILE A 1 99 ? 4.504 -7.373 -11.641 1.00 94.44 99 ILE A C 1
ATOM 808 O O . ILE A 1 99 ? 5.161 -6.846 -12.536 1.00 94.44 99 ILE A O 1
ATOM 812 N N . SER A 1 100 ? 4.094 -8.643 -11.729 1.00 94.69 100 SER A N 1
ATOM 813 C CA . SER A 1 100 ? 4.384 -9.486 -12.895 1.00 94.69 100 SER A CA 1
ATOM 814 C C . SER A 1 100 ? 3.798 -8.899 -14.176 1.00 94.69 100 SER A C 1
ATOM 816 O O . SER A 1 100 ? 4.519 -8.800 -15.166 1.00 94.69 100 SER A O 1
ATOM 818 N N . ASP A 1 101 ? 2.535 -8.462 -14.153 1.00 94.75 101 ASP A N 1
ATOM 819 C CA . ASP A 1 101 ? 1.904 -7.814 -15.307 1.00 94.75 101 ASP A CA 1
ATOM 820 C C . ASP A 1 101 ? 2.631 -6.507 -15.668 1.00 94.75 101 ASP A C 1
ATOM 822 O O . ASP A 1 101 ? 2.994 -6.300 -16.825 1.00 94.75 101 ASP A O 1
ATOM 826 N N . ILE A 1 102 ? 2.947 -5.638 -14.698 1.00 94.56 102 ILE A N 1
ATOM 827 C CA . ILE A 1 102 ? 3.730 -4.410 -14.942 1.00 94.56 102 ILE A CA 1
ATOM 828 C C . ILE A 1 102 ? 5.066 -4.734 -15.629 1.00 94.56 102 ILE A C 1
ATOM 830 O O . ILE A 1 102 ? 5.386 -4.148 -16.667 1.00 94.56 102 ILE A O 1
ATOM 834 N N . MET A 1 103 ? 5.821 -5.700 -15.102 1.00 93.62 103 MET A N 1
ATOM 835 C CA . MET A 1 103 ? 7.127 -6.077 -15.645 1.00 93.62 103 MET A CA 1
ATOM 836 C C . MET A 1 103 ? 7.029 -6.732 -17.024 1.00 93.62 103 MET A C 1
ATOM 838 O O . MET A 1 103 ? 7.884 -6.493 -17.876 1.00 93.62 103 MET A O 1
ATOM 842 N N . GLU A 1 104 ? 5.999 -7.537 -17.278 1.00 92.69 104 GLU A N 1
ATOM 843 C CA . GLU A 1 104 ? 5.734 -8.098 -18.604 1.00 92.69 104 GLU A CA 1
ATOM 844 C C . GLU A 1 104 ? 5.437 -6.993 -19.625 1.00 92.69 104 GLU A C 1
ATOM 846 O O . GLU A 1 104 ? 6.028 -6.974 -20.706 1.00 92.69 104 GLU A O 1
ATOM 851 N N . ASN A 1 105 ? 4.612 -6.007 -19.259 1.00 91.31 105 ASN A N 1
ATOM 852 C CA . ASN A 1 105 ? 4.339 -4.855 -20.118 1.00 91.31 105 ASN A CA 1
ATOM 853 C C . ASN A 1 105 ? 5.614 -4.053 -20.422 1.00 91.31 105 ASN A C 1
ATOM 855 O O . ASN A 1 105 ? 5.839 -3.690 -21.577 1.00 91.31 105 ASN A O 1
ATOM 859 N N . ILE A 1 106 ? 6.478 -3.828 -19.426 1.00 91.69 106 ILE A N 1
ATOM 860 C CA . ILE A 1 106 ? 7.769 -3.147 -19.617 1.00 91.69 106 ILE A CA 1
ATOM 861 C C . ILE A 1 106 ? 8.660 -3.922 -20.601 1.00 91.69 106 ILE A C 1
ATOM 863 O O . ILE A 1 106 ? 9.148 -3.340 -21.570 1.00 91.69 106 ILE A O 1
ATOM 867 N N . ARG A 1 107 ? 8.818 -5.243 -20.426 1.00 91.12 107 ARG A N 1
ATOM 868 C CA . ARG A 1 107 ? 9.612 -6.086 -21.346 1.00 91.12 107 ARG A CA 1
ATOM 869 C C . ARG A 1 107 ? 9.055 -6.077 -22.771 1.00 91.12 107 ARG A C 1
ATOM 871 O O . ARG A 1 107 ? 9.820 -6.041 -23.737 1.00 91.12 107 ARG A O 1
ATOM 878 N N . ASN A 1 108 ? 7.733 -6.072 -22.915 1.00 88.81 108 ASN A N 1
ATOM 879 C CA . ASN A 1 108 ? 7.078 -5.996 -24.218 1.00 88.81 108 ASN A CA 1
ATOM 880 C C . ASN A 1 108 ? 7.332 -4.649 -24.908 1.00 88.81 108 ASN A C 1
ATOM 882 O O . ASN A 1 108 ? 7.544 -4.618 -26.115 1.00 88.81 108 ASN A O 1
ATOM 886 N N . ILE A 1 109 ? 7.371 -3.540 -24.165 1.00 88.75 109 ILE A N 1
ATOM 887 C CA . ILE A 1 109 ? 7.715 -2.218 -24.714 1.00 88.75 109 ILE A CA 1
ATOM 888 C C . ILE A 1 109 ? 9.185 -2.165 -25.150 1.00 88.75 109 ILE A C 1
ATOM 890 O O . ILE A 1 109 ? 9.485 -1.634 -26.219 1.00 88.75 109 ILE A O 1
ATOM 894 N N . MET A 1 110 ? 10.093 -2.732 -24.351 1.00 88.88 110 MET A N 1
ATOM 895 C CA . MET A 1 110 ? 11.526 -2.773 -24.671 1.00 88.88 110 MET A CA 1
ATOM 896 C C . MET A 1 110 ? 11.817 -3.623 -25.918 1.00 88.88 110 MET A C 1
ATOM 898 O O . MET A 1 110 ? 12.645 -3.245 -26.742 1.00 88.88 110 MET A O 1
ATOM 902 N N . SER A 1 111 ? 11.126 -4.757 -26.077 1.00 87.12 111 SER A N 1
ATOM 903 C CA . SER A 1 111 ? 11.317 -5.673 -27.213 1.00 87.12 111 SER A CA 1
ATOM 904 C C . SER A 1 111 ? 10.559 -5.250 -28.472 1.00 87.12 111 SER A C 1
ATOM 906 O O . SER A 1 111 ? 11.053 -5.439 -29.583 1.00 87.12 111 SER A O 1
ATOM 908 N N . ASN A 1 112 ? 9.370 -4.665 -28.320 1.00 75.31 112 ASN A N 1
ATOM 909 C CA . ASN A 1 112 ? 8.499 -4.293 -29.423 1.00 75.31 112 ASN A CA 1
ATOM 910 C C . ASN A 1 112 ? 8.214 -2.784 -29.421 1.00 75.31 112 ASN A C 1
ATOM 912 O O . ASN A 1 112 ? 7.220 -2.300 -28.869 1.00 75.31 112 ASN A O 1
ATOM 916 N N . LYS A 1 113 ? 9.082 -2.041 -30.122 1.00 66.50 113 LYS A N 1
ATOM 917 C CA . LYS A 1 113 ? 9.029 -0.573 -30.257 1.00 66.50 113 LYS A CA 1
ATOM 918 C C . LYS A 1 113 ? 7.745 -0.053 -30.941 1.00 66.50 113 LYS A C 1
ATOM 920 O O . LYS A 1 113 ? 7.545 1.158 -30.991 1.00 66.50 113 LYS A O 1
ATOM 925 N N . SER A 1 114 ? 6.857 -0.929 -31.435 1.00 65.69 114 SER A N 1
ATOM 926 C CA . SER A 1 114 ? 5.570 -0.564 -32.051 1.00 65.69 114 SER A CA 1
ATOM 927 C C . SER A 1 114 ? 4.361 -0.636 -31.102 1.00 65.69 114 SER A C 1
ATOM 929 O O . SER A 1 114 ? 3.219 -0.621 -31.574 1.00 65.69 114 SER A O 1
ATOM 931 N N . ASN A 1 115 ? 4.559 -0.764 -29.782 1.00 68.94 115 ASN A N 1
ATOM 932 C CA . ASN A 1 115 ? 3.432 -0.783 -28.846 1.00 68.94 115 ASN A CA 1
ATOM 933 C C . ASN A 1 115 ? 2.673 0.562 -28.863 1.00 68.94 115 ASN A C 1
ATOM 935 O O . ASN A 1 115 ? 3.265 1.642 -28.813 1.00 68.94 115 ASN A O 1
ATOM 939 N N . ARG A 1 116 ? 1.342 0.485 -28.952 1.00 72.31 116 ARG A N 1
ATOM 940 C CA . ARG A 1 116 ? 0.440 1.636 -29.152 1.00 72.31 116 ARG A CA 1
ATOM 941 C C . ARG A 1 116 ? 0.186 2.392 -27.849 1.00 72.31 116 ARG A C 1
ATOM 943 O O . ARG A 1 116 ? -0.096 3.587 -27.865 1.00 72.31 116 ARG A O 1
ATOM 950 N N . TRP A 1 117 ? 0.254 1.680 -26.727 1.00 83.06 117 TRP A N 1
ATOM 951 C CA . TRP A 1 117 ? -0.101 2.196 -25.412 1.00 83.06 117 TRP A CA 1
ATOM 952 C C . TRP A 1 117 ? 1.110 2.853 -24.753 1.00 83.06 117 TRP A C 1
ATOM 954 O O . TRP A 1 117 ? 2.157 2.227 -24.604 1.00 83.06 117 TRP A O 1
ATOM 964 N N . LYS A 1 118 ? 0.960 4.122 -24.363 1.00 87.31 118 LYS A N 1
ATOM 965 C CA . LYS A 1 118 ? 1.989 4.898 -23.648 1.00 87.31 118 LYS A CA 1
ATOM 966 C C . LYS A 1 118 ? 1.797 4.915 -22.132 1.00 87.31 118 LYS A C 1
ATOM 968 O O . LYS A 1 118 ? 2.715 5.287 -21.418 1.00 87.31 118 LYS A O 1
ATOM 973 N N . ALA A 1 119 ? 0.626 4.501 -21.657 1.00 91.38 119 ALA A N 1
ATOM 974 C CA . ALA A 1 119 ? 0.308 4.374 -20.245 1.00 91.38 119 ALA A CA 1
ATOM 975 C C . ALA A 1 119 ? -0.672 3.215 -20.043 1.00 91.38 119 ALA A C 1
ATOM 977 O O . ALA A 1 119 ? -1.523 2.956 -20.900 1.00 91.38 119 ALA A O 1
ATOM 978 N N . LYS A 1 120 ? -0.564 2.543 -18.898 1.00 93.38 120 LYS A N 1
ATOM 979 C CA . LYS A 1 120 ? -1.527 1.552 -18.416 1.00 93.38 120 LYS A CA 1
ATOM 980 C C . LYS A 1 120 ? -1.850 1.900 -16.969 1.00 93.38 120 LYS A C 1
ATOM 982 O O . LYS A 1 120 ? -0.940 2.081 -16.168 1.00 93.38 120 LYS A O 1
ATOM 987 N N . ILE A 1 121 ? -3.135 2.045 -16.667 1.00 95.50 121 ILE A N 1
ATOM 988 C CA . ILE A 1 121 ? -3.610 2.489 -15.355 1.00 95.50 121 ILE A CA 1
ATOM 989 C C . ILE A 1 121 ? -4.261 1.302 -14.656 1.00 95.50 121 ILE A C 1
ATOM 991 O O . ILE A 1 121 ? -5.145 0.655 -15.217 1.00 95.50 121 ILE A O 1
ATOM 995 N N . TYR A 1 122 ? -3.832 1.050 -13.423 1.00 95.44 122 TYR A N 1
ATOM 996 C CA . TYR A 1 122 ? -4.414 0.046 -12.544 1.00 95.44 122 TYR A CA 1
ATOM 997 C C . TYR A 1 122 ? -5.155 0.762 -11.423 1.00 95.44 122 TYR A C 1
ATOM 999 O O . TYR A 1 122 ? -4.544 1.464 -10.623 1.00 95.44 122 TYR A O 1
ATOM 1007 N N . SER A 1 123 ? -6.473 0.592 -11.372 1.00 95.19 123 SER A N 1
ATOM 1008 C CA . SER A 1 123 ? -7.267 1.030 -10.227 1.00 95.19 123 SER A CA 1
ATOM 1009 C C . SER A 1 123 ? -7.343 -0.122 -9.228 1.00 95.19 123 SER A C 1
ATOM 1011 O O . SER A 1 123 ? -7.748 -1.230 -9.586 1.00 95.19 123 SER A O 1
ATOM 1013 N N . GLY A 1 124 ? -6.890 0.130 -8.004 1.00 93.19 124 GLY A N 1
ATOM 1014 C CA . GLY A 1 124 ? -6.839 -0.846 -6.922 1.00 93.19 124 GLY A CA 1
ATOM 1015 C C . GLY A 1 124 ? -7.244 -0.221 -5.594 1.00 93.19 124 GLY A C 1
ATOM 1016 O O . GLY A 1 124 ? -7.870 0.837 -5.561 1.00 93.19 124 GLY A O 1
ATOM 1017 N N . HIS A 1 125 ? -6.864 -0.885 -4.510 1.00 92.81 125 HIS A N 1
ATOM 1018 C CA . HIS A 1 125 ? -7.126 -0.433 -3.146 1.00 92.81 125 HIS A CA 1
ATOM 1019 C C . HIS A 1 125 ? -5.827 0.036 -2.480 1.00 92.81 125 HIS A C 1
ATOM 1021 O O . HIS A 1 125 ? -4.728 -0.260 -2.956 1.00 92.81 125 HIS A O 1
ATOM 1027 N N . ASP A 1 126 ? -5.949 0.716 -1.350 1.00 91.75 126 ASP A N 1
ATOM 1028 C CA . ASP A 1 126 ? -4.854 0.974 -0.411 1.00 91.75 126 ASP A CA 1
ATOM 1029 C C . ASP A 1 126 ? -3.994 -0.278 -0.147 1.00 91.75 126 ASP A C 1
ATOM 1031 O O . ASP A 1 126 ? -2.768 -0.215 -0.232 1.00 91.75 126 ASP A O 1
ATOM 1035 N N . ALA A 1 127 ? -4.613 -1.450 0.025 1.00 90.19 127 ALA A N 1
ATOM 1036 C CA . ALA A 1 127 ? -3.912 -2.711 0.260 1.00 90.19 127 ALA A CA 1
ATOM 1037 C C . ALA A 1 127 ? -3.058 -3.123 -0.946 1.00 90.19 127 ALA A C 1
ATOM 1039 O O . ALA A 1 127 ? -2.014 -3.750 -0.792 1.00 90.19 127 ALA A O 1
ATOM 1040 N N . THR A 1 128 ? -3.465 -2.733 -2.161 1.00 92.56 128 THR A N 1
ATOM 1041 C CA . THR A 1 128 ? -2.673 -2.960 -3.378 1.00 92.56 128 THR A CA 1
ATOM 1042 C C . THR A 1 128 ? -1.392 -2.132 -3.352 1.00 92.56 128 THR A C 1
ATOM 1044 O O . THR A 1 128 ? -0.313 -2.668 -3.590 1.00 92.56 128 THR A O 1
ATOM 1047 N N . ILE A 1 129 ? -1.503 -0.833 -3.058 1.00 94.25 129 ILE A N 1
ATOM 1048 C CA . ILE A 1 129 ? -0.353 0.082 -3.014 1.00 94.25 129 ILE A CA 1
ATOM 1049 C C . ILE A 1 129 ? 0.594 -0.315 -1.888 1.00 94.25 129 ILE A C 1
ATOM 1051 O O . ILE A 1 129 ? 1.798 -0.430 -2.112 1.00 94.25 129 ILE A O 1
ATOM 1055 N N . PHE A 1 130 ? 0.050 -0.568 -0.700 1.00 92.50 130 PHE A N 1
ATOM 1056 C CA . PHE A 1 130 ? 0.839 -0.953 0.458 1.00 92.50 130 PHE A CA 1
ATOM 1057 C C . PHE A 1 130 ? 1.582 -2.264 0.217 1.00 92.50 130 PHE A C 1
ATOM 1059 O O . PHE A 1 130 ? 2.792 -2.297 0.387 1.00 92.50 130 PHE A O 1
ATOM 1066 N N . ALA A 1 131 ? 0.916 -3.302 -0.301 1.00 91.81 131 ALA A N 1
ATOM 1067 C CA . ALA A 1 131 ? 1.583 -4.562 -0.619 1.00 91.81 131 ALA A CA 1
ATOM 1068 C C . ALA A 1 131 ? 2.722 -4.390 -1.640 1.00 91.81 131 ALA A C 1
ATOM 1070 O O . ALA A 1 131 ? 3.750 -5.051 -1.520 1.00 91.81 131 ALA A O 1
ATOM 1071 N N . ILE A 1 132 ? 2.579 -3.502 -2.633 1.00 93.50 132 ILE A N 1
ATOM 1072 C CA . ILE A 1 132 ? 3.663 -3.197 -3.582 1.00 93.50 132 ILE A CA 1
ATOM 1073 C C . ILE A 1 132 ? 4.831 -2.493 -2.871 1.00 93.50 132 ILE A C 1
ATOM 1075 O O . ILE A 1 132 ? 5.987 -2.856 -3.089 1.00 93.50 132 ILE A O 1
ATOM 1079 N N . LEU A 1 133 ? 4.550 -1.512 -2.009 1.00 92.56 133 LEU A N 1
ATOM 1080 C CA . LEU A 1 133 ? 5.573 -0.822 -1.212 1.00 92.56 133 LEU A CA 1
ATOM 1081 C C . LEU A 1 133 ? 6.308 -1.790 -0.270 1.00 92.56 133 LEU A C 1
ATOM 1083 O O . LEU A 1 133 ? 7.538 -1.760 -0.201 1.00 92.56 133 LEU A O 1
ATOM 1087 N N . SER A 1 134 ? 5.573 -2.677 0.402 1.00 90.38 134 SER A N 1
ATOM 1088 C CA . SER A 1 134 ? 6.114 -3.736 1.259 1.00 90.38 134 SER A CA 1
ATOM 1089 C C . SER A 1 134 ? 6.959 -4.730 0.469 1.00 90.38 134 SER A C 1
ATOM 1091 O O . SER A 1 134 ? 8.051 -5.086 0.905 1.00 90.38 134 SER A O 1
ATOM 1093 N N . TYR A 1 135 ? 6.518 -5.119 -0.733 1.00 90.12 135 TYR A N 1
ATOM 1094 C CA . TYR A 1 135 ? 7.284 -5.998 -1.620 1.00 90.12 135 TYR A CA 1
ATOM 1095 C C . TYR A 1 135 ? 8.641 -5.388 -2.006 1.00 90.12 135 TYR A C 1
ATOM 1097 O O . TYR A 1 135 ? 9.647 -6.095 -2.066 1.00 90.12 135 TYR A O 1
ATOM 1105 N N . PHE A 1 136 ? 8.696 -4.069 -2.220 1.00 89.38 136 PHE A N 1
ATOM 1106 C CA . PHE A 1 136 ? 9.948 -3.338 -2.449 1.00 89.38 136 PHE A CA 1
ATOM 1107 C C . PHE A 1 136 ? 10.711 -2.982 -1.166 1.00 89.38 136 PHE A C 1
ATOM 1109 O O . PHE A 1 136 ? 11.726 -2.297 -1.242 1.00 89.38 136 PHE A O 1
ATOM 1116 N N . GLN A 1 137 ? 10.257 -3.447 0.002 1.00 85.06 137 GLN A N 1
ATOM 1117 C CA . GLN A 1 137 ? 10.871 -3.169 1.304 1.00 85.06 137 GLN A CA 1
ATOM 1118 C C . GLN A 1 137 ? 11.042 -1.663 1.564 1.00 85.06 137 GLN A C 1
ATOM 1120 O O . GLN A 1 137 ? 12.020 -1.215 2.162 1.00 85.06 137 GLN A O 1
ATOM 1125 N N . ALA A 1 138 ? 10.065 -0.860 1.132 1.00 80.25 138 ALA A N 1
ATOM 1126 C CA . ALA A 1 138 ? 10.104 0.596 1.251 1.00 80.25 138 ALA A CA 1
ATOM 1127 C C . ALA A 1 138 ? 9.915 1.116 2.697 1.00 80.25 138 ALA A C 1
ATOM 1129 O O . ALA A 1 138 ? 9.907 2.327 2.905 1.00 80.25 138 ALA A O 1
ATOM 1130 N N . ASN A 1 139 ? 9.769 0.222 3.688 1.00 75.31 139 ASN A N 1
ATOM 1131 C CA . ASN A 1 139 ? 9.585 0.519 5.118 1.00 75.31 139 ASN A CA 1
ATOM 1132 C C . ASN A 1 139 ? 8.453 1.518 5.411 1.00 75.31 139 ASN A C 1
ATOM 1134 O O . ASN A 1 139 ? 8.568 2.370 6.292 1.00 75.31 139 ASN A O 1
ATOM 1138 N N . TYR A 1 140 ? 7.356 1.425 4.658 1.00 80.50 140 TYR A N 1
ATOM 1139 C CA . TYR A 1 140 ? 6.193 2.276 4.868 1.00 80.50 140 TYR A CA 1
ATOM 1140 C C . TYR A 1 140 ? 5.289 1.672 5.947 1.00 80.50 140 TYR A C 1
ATOM 1142 O O . TYR A 1 140 ? 4.998 0.479 5.913 1.00 80.50 140 TYR A O 1
ATOM 1150 N N . ILE A 1 141 ? 4.869 2.493 6.912 1.00 76.06 141 ILE A N 1
ATOM 1151 C CA . ILE A 1 141 ? 4.079 2.038 8.070 1.00 76.06 141 ILE A CA 1
ATOM 1152 C C . ILE A 1 141 ? 2.625 2.521 7.985 1.00 76.06 141 ILE A C 1
ATOM 1154 O O . ILE A 1 141 ? 1.726 1.843 8.464 1.00 76.06 141 ILE A O 1
ATOM 1158 N N . HIS A 1 142 ? 2.381 3.660 7.334 1.00 86.25 142 HIS A N 1
ATOM 1159 C CA . HIS A 1 142 ? 1.052 4.268 7.274 1.00 86.25 142 HIS A CA 1
ATOM 1160 C C . HIS A 1 142 ? 0.201 3.698 6.141 1.00 86.25 142 HIS A C 1
ATOM 1162 O O . HIS A 1 142 ? 0.706 3.428 5.045 1.00 86.25 142 HIS A O 1
ATOM 1168 N N . GLN A 1 143 ? -1.105 3.596 6.374 1.00 89.56 143 GLN A N 1
ATOM 1169 C CA . GLN A 1 143 ? -2.050 3.235 5.324 1.00 89.56 143 GLN A CA 1
ATOM 1170 C C . GLN A 1 143 ? -1.974 4.253 4.163 1.00 89.56 143 GLN A C 1
ATOM 1172 O O . GLN A 1 143 ? -1.870 5.463 4.400 1.00 89.56 143 GLN A O 1
ATOM 1177 N N . PRO A 1 144 ? -1.985 3.808 2.891 1.00 92.38 144 PRO A N 1
ATOM 1178 C CA . PRO A 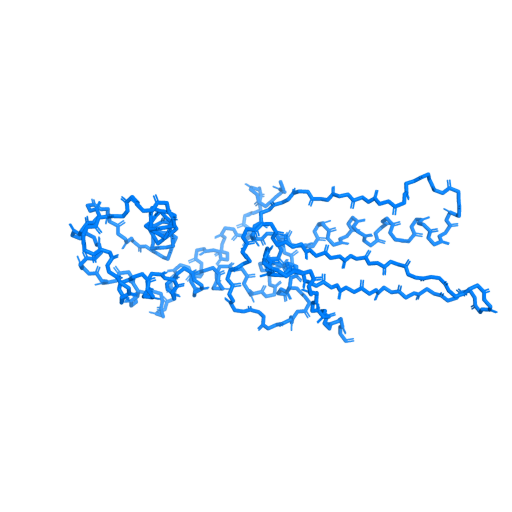1 144 ? -1.981 4.724 1.760 1.00 92.38 144 PRO A CA 1
ATOM 1179 C C . PRO A 1 144 ? -3.225 5.624 1.776 1.00 92.38 144 PRO A C 1
ATOM 1181 O O . PRO A 1 144 ? -4.341 5.109 1.829 1.00 92.38 144 PRO A O 1
ATOM 1184 N N . PRO A 1 145 ? -3.073 6.958 1.705 1.00 91.94 145 PRO A N 1
ATOM 1185 C CA . PRO A 1 145 ? -4.218 7.860 1.733 1.00 91.94 145 PRO A CA 1
ATOM 1186 C C . PRO A 1 145 ? -5.034 7.782 0.440 1.00 91.94 145 PRO A C 1
ATOM 1188 O O . PRO A 1 145 ? -4.595 7.226 -0.576 1.00 91.94 145 PRO A O 1
ATOM 1191 N N . TYR A 1 146 ? -6.222 8.393 0.454 1.00 91.94 146 TYR A N 1
ATOM 1192 C CA . TYR A 1 146 ? -7.061 8.504 -0.737 1.00 91.94 146 TYR A CA 1
ATOM 1193 C C . TYR A 1 146 ? -6.298 9.095 -1.927 1.00 91.94 146 TYR A C 1
ATOM 1195 O O . TYR A 1 146 ? -5.485 10.005 -1.784 1.00 91.94 146 TYR A O 1
ATOM 1203 N N . SER A 1 147 ? -6.581 8.540 -3.109 1.00 92.75 147 SER A N 1
ATOM 1204 C CA . SER A 1 147 ? -5.927 8.858 -4.385 1.00 92.75 147 SER A CA 1
ATOM 1205 C C . SER A 1 147 ? -4.397 8.740 -4.387 1.00 92.75 147 SER A C 1
ATOM 1207 O O . SER A 1 147 ? -3.734 9.313 -5.259 1.00 92.75 147 SER A O 1
ATOM 1209 N N . SER A 1 148 ? -3.822 8.008 -3.436 1.00 94.50 148 SER A N 1
ATOM 1210 C CA . SER A 1 148 ? -2.414 7.646 -3.497 1.00 94.50 148 SER A CA 1
ATOM 1211 C C . SER A 1 148 ? -2.114 6.877 -4.790 1.00 94.50 148 SER A C 1
ATOM 1213 O O . SER A 1 148 ? -2.969 6.181 -5.339 1.00 94.50 148 SER A O 1
ATOM 1215 N N . THR A 1 149 ? -0.925 7.085 -5.354 1.00 95.50 149 THR A N 1
ATOM 1216 C CA . THR A 1 149 ? -0.570 6.568 -6.686 1.00 95.50 149 THR A CA 1
ATOM 1217 C C . THR A 1 149 ? 0.888 6.138 -6.721 1.00 95.50 149 THR A C 1
ATOM 1219 O O . THR A 1 149 ? 1.763 6.873 -6.264 1.00 95.50 149 THR A O 1
ATOM 1222 N N . LEU A 1 150 ? 1.153 4.964 -7.298 1.00 95.75 150 LEU A N 1
ATOM 1223 C CA . LEU A 1 150 ? 2.498 4.522 -7.656 1.00 95.75 150 LEU A CA 1
ATOM 1224 C C . LEU A 1 150 ? 2.719 4.715 -9.154 1.00 95.75 150 LEU A C 1
ATOM 1226 O O . LEU A 1 150 ? 1.966 4.185 -9.973 1.00 95.75 150 LEU A O 1
ATOM 1230 N N . PHE A 1 151 ? 3.766 5.453 -9.497 1.00 95.75 151 PHE A N 1
ATOM 1231 C CA . PHE A 1 151 ? 4.216 5.662 -10.866 1.00 95.75 151 PHE A CA 1
ATOM 1232 C C . PHE A 1 151 ? 5.352 4.694 -11.176 1.00 95.75 151 PHE A C 1
ATOM 1234 O O . PHE A 1 151 ? 6.267 4.548 -10.372 1.00 95.75 151 PHE A O 1
ATOM 1241 N N . PHE A 1 152 ? 5.276 4.034 -12.330 1.00 96.00 152 PHE A N 1
ATOM 1242 C CA . PHE A 1 152 ? 6.298 3.128 -12.855 1.00 96.00 152 PHE A CA 1
ATOM 1243 C C . PHE A 1 152 ? 6.728 3.650 -14.224 1.00 96.00 152 PHE A C 1
ATOM 1245 O O . PHE A 1 152 ? 6.181 3.249 -15.254 1.00 96.00 152 PHE A O 1
ATOM 1252 N N . ASP A 1 153 ? 7.690 4.566 -14.227 1.00 95.31 153 ASP A N 1
ATOM 1253 C CA . ASP A 1 153 ? 8.108 5.284 -15.425 1.00 95.31 153 ASP A CA 1
ATOM 1254 C C . ASP A 1 153 ? 9.331 4.619 -16.056 1.00 95.31 153 ASP A C 1
ATOM 1256 O O . ASP A 1 153 ? 10.396 4.505 -15.444 1.00 95.31 153 ASP A O 1
ATOM 1260 N N . LEU A 1 154 ? 9.174 4.175 -17.303 1.00 94.00 154 LEU A N 1
ATOM 1261 C CA . LEU A 1 154 ? 10.242 3.582 -18.099 1.00 94.00 154 LEU A CA 1
ATOM 1262 C C . LEU A 1 154 ? 10.906 4.654 -18.971 1.00 94.00 154 LEU A C 1
ATOM 1264 O O . LEU A 1 154 ? 10.293 5.181 -19.899 1.00 94.00 154 LEU A O 1
ATOM 1268 N N . TYR A 1 155 ? 12.179 4.923 -18.711 1.00 93.44 155 TYR A N 1
ATOM 1269 C CA . TYR A 1 155 ? 13.026 5.813 -19.499 1.00 93.44 155 TYR A CA 1
ATOM 1270 C C . TYR A 1 155 ? 13.893 5.006 -20.46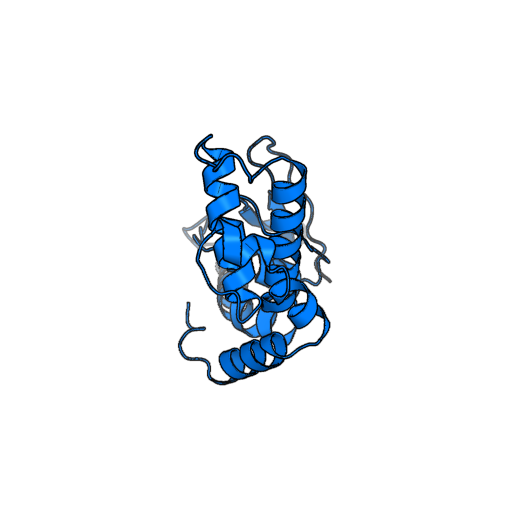5 1.00 93.44 155 TYR A C 1
ATOM 1272 O O . TYR A 1 155 ? 14.326 3.903 -20.136 1.00 93.44 155 TYR A O 1
ATOM 1280 N N . HIS A 1 156 ? 14.174 5.571 -21.640 1.00 92.50 156 HIS A N 1
ATOM 1281 C CA . HIS A 1 156 ? 15.083 5.011 -22.644 1.00 92.50 156 HIS A CA 1
ATOM 1282 C C . HIS A 1 156 ? 16.145 6.053 -22.984 1.00 92.50 156 HIS A C 1
ATOM 1284 O O . HIS A 1 156 ? 15.798 7.199 -23.259 1.00 92.50 156 HIS A O 1
ATOM 1290 N N . ILE A 1 157 ? 17.413 5.650 -22.949 1.00 93.88 157 ILE A N 1
ATOM 1291 C CA . ILE A 1 157 ? 18.569 6.428 -23.396 1.00 93.88 157 ILE A CA 1
ATOM 1292 C C . ILE A 1 157 ? 18.956 5.900 -24.786 1.00 93.88 157 ILE A C 1
ATOM 1294 O O . ILE A 1 157 ? 19.548 4.819 -24.879 1.00 93.88 157 ILE A O 1
ATOM 1298 N N . PRO A 1 158 ? 18.592 6.598 -25.880 1.00 89.88 158 PRO A N 1
ATOM 1299 C CA . PRO A 1 158 ? 18.806 6.096 -27.235 1.00 89.88 158 PRO A CA 1
ATOM 1300 C C . PRO A 1 158 ? 20.283 5.944 -27.606 1.00 89.88 158 PRO A C 1
ATOM 1302 O O . PRO A 1 158 ? 20.616 5.085 -28.418 1.00 89.88 158 PRO A O 1
ATOM 1305 N N . GLU A 1 159 ? 21.167 6.751 -27.016 1.00 94.75 159 GLU A N 1
ATOM 1306 C CA . GLU A 1 159 ? 22.595 6.799 -27.340 1.00 94.75 159 GLU A CA 1
ATOM 1307 C C . GLU A 1 159 ? 23.312 5.473 -27.053 1.00 94.75 159 GLU A C 1
ATOM 1309 O O . GLU A 1 159 ? 24.269 5.128 -27.743 1.00 94.75 159 GLU A O 1
ATOM 1314 N N . ASN A 1 160 ? 22.854 4.726 -26.046 1.00 94.00 160 ASN A N 1
ATOM 1315 C CA . ASN A 1 160 ? 23.432 3.446 -25.629 1.00 94.00 160 ASN A CA 1
ATOM 1316 C C . ASN A 1 160 ? 22.383 2.329 -25.470 1.00 94.00 160 ASN A C 1
ATOM 1318 O O . ASN A 1 160 ? 22.666 1.314 -24.837 1.00 94.00 160 ASN A O 1
ATOM 1322 N N . ASP A 1 161 ? 21.178 2.536 -26.008 1.00 90.12 161 ASP A N 1
ATOM 1323 C CA . ASP A 1 161 ? 20.023 1.629 -25.943 1.00 90.12 161 ASP A CA 1
ATOM 1324 C C . ASP A 1 161 ? 19.702 1.107 -24.526 1.00 90.12 161 ASP A C 1
ATOM 1326 O O . ASP A 1 161 ? 19.291 -0.038 -24.338 1.00 90.12 161 ASP A O 1
ATOM 1330 N N . THR A 1 162 ? 19.897 1.945 -23.502 1.00 92.75 162 THR A N 1
ATOM 1331 C CA . THR A 1 162 ? 19.694 1.555 -22.097 1.00 92.75 162 THR A CA 1
ATOM 1332 C C . THR A 1 162 ? 18.333 2.004 -21.579 1.00 92.75 162 THR A C 1
ATOM 1334 O O . THR A 1 162 ? 17.865 3.099 -21.889 1.00 92.75 162 THR A O 1
ATOM 1337 N N . TYR A 1 163 ? 17.702 1.175 -20.746 1.00 92.62 163 TYR A N 1
ATOM 1338 C CA . TYR A 1 163 ? 16.410 1.462 -20.128 1.00 92.62 163 TYR A CA 1
ATOM 1339 C C . TYR A 1 163 ? 16.519 1.562 -18.606 1.00 92.62 163 TYR A C 1
ATOM 1341 O O . TYR A 1 163 ? 17.237 0.782 -17.983 1.00 92.62 163 TYR A O 1
ATOM 1349 N N . PHE A 1 164 ? 15.762 2.483 -18.007 1.00 93.12 164 PHE A N 1
ATOM 1350 C CA . PHE A 1 164 ? 15.702 2.678 -16.556 1.00 93.12 164 PHE A CA 1
ATOM 1351 C C . PHE A 1 164 ? 14.256 2.735 -16.089 1.00 93.12 164 PHE A C 1
ATOM 1353 O O . PHE A 1 164 ? 13.433 3.411 -16.703 1.00 93.12 164 PHE A O 1
ATOM 1360 N N . LEU A 1 165 ? 13.959 2.052 -14.988 1.00 93.38 165 LEU A N 1
ATOM 1361 C CA . LEU A 1 165 ? 12.663 2.130 -14.329 1.00 93.38 165 LEU A CA 1
ATOM 1362 C C . LEU A 1 165 ? 12.778 3.055 -13.119 1.00 93.38 165 LEU A C 1
ATOM 1364 O O . LEU A 1 165 ? 13.551 2.781 -12.202 1.00 93.38 165 LEU A O 1
ATOM 1368 N N . LYS A 1 166 ? 12.000 4.134 -13.113 1.00 94.31 166 LYS A N 1
ATOM 1369 C CA . LYS A 1 166 ? 11.825 4.998 -11.948 1.00 94.31 166 LYS A CA 1
ATOM 1370 C C . LYS A 1 166 ? 10.491 4.661 -11.301 1.00 94.31 166 LYS A C 1
ATOM 1372 O O . LYS A 1 166 ? 9.476 4.599 -11.992 1.00 94.31 166 LYS A O 1
ATOM 1377 N N . VAL A 1 167 ? 10.498 4.453 -9.987 1.00 95.00 167 VAL A N 1
ATOM 1378 C CA . VAL A 1 167 ? 9.271 4.236 -9.219 1.00 95.00 167 VAL A CA 1
ATOM 1379 C C . VAL A 1 167 ? 9.093 5.366 -8.228 1.00 95.00 167 VAL A C 1
ATOM 1381 O O . VAL A 1 167 ? 10.001 5.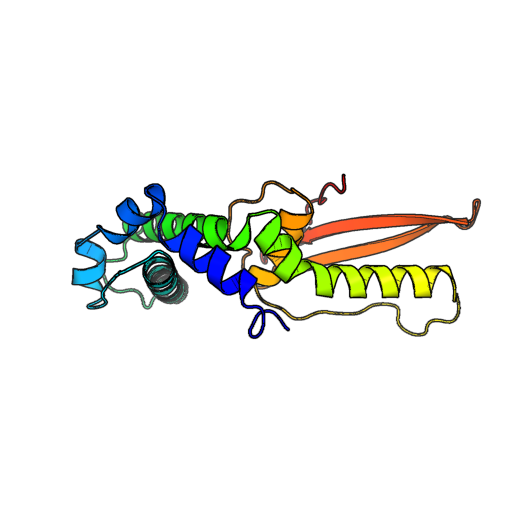678 -7.456 1.00 95.00 167 VAL A O 1
ATOM 1384 N N . GLU A 1 168 ? 7.925 5.993 -8.265 1.00 94.94 168 GLU A N 1
ATOM 1385 C CA . GLU A 1 168 ? 7.604 7.122 -7.403 1.00 94.94 168 GLU A CA 1
ATOM 1386 C C . GLU A 1 168 ? 6.247 6.946 -6.738 1.00 94.94 168 GLU A C 1
ATOM 1388 O O . GLU A 1 168 ? 5.308 6.420 -7.333 1.00 94.94 168 GLU A O 1
ATOM 1393 N N . TYR A 1 169 ? 6.141 7.420 -5.503 1.00 95.00 169 TYR A N 1
ATOM 1394 C CA . TYR A 1 169 ? 4.938 7.336 -4.700 1.00 95.00 169 TYR A CA 1
ATOM 1395 C C . TYR A 1 169 ? 4.369 8.725 -4.430 1.00 95.00 169 TYR A C 1
ATOM 1397 O O . TYR A 1 169 ? 5.024 9.575 -3.826 1.00 95.00 169 TYR A O 1
ATOM 1405 N N . LEU A 1 170 ? 3.136 8.954 -4.873 1.00 94.62 170 LEU A N 1
ATOM 1406 C CA . LEU A 1 170 ? 2.327 10.098 -4.479 1.00 94.62 170 LEU A CA 1
ATOM 1407 C C . LEU A 1 170 ? 1.433 9.683 -3.314 1.00 94.62 170 LEU A C 1
ATOM 1409 O O . LEU A 1 170 ? 0.517 8.882 -3.488 1.00 94.62 170 LEU A O 1
ATOM 1413 N N . ASN A 1 171 ? 1.690 10.250 -2.140 1.00 91.94 171 ASN A N 1
ATOM 1414 C CA . ASN A 1 171 ? 0.989 9.946 -0.891 1.00 91.94 171 ASN A CA 1
ATOM 1415 C C . ASN A 1 171 ? 0.236 11.160 -0.325 1.00 91.94 171 ASN A C 1
ATOM 1417 O O . ASN A 1 171 ? -0.062 11.211 0.863 1.00 91.94 171 ASN A O 1
ATOM 1421 N N . SER A 1 172 ? -0.030 12.176 -1.142 1.00 87.19 172 SER A N 1
ATOM 1422 C CA . SER A 1 172 ? -0.747 13.368 -0.707 1.00 87.19 172 SER A CA 1
ATOM 1423 C C . SER A 1 172 ? -1.594 13.910 -1.840 1.00 87.19 172 SER A C 1
ATOM 1425 O O . SER A 1 172 ? -1.107 14.098 -2.949 1.00 87.19 172 SER A O 1
ATOM 1427 N N . THR A 1 173 ? -2.854 14.214 -1.545 1.00 76.81 173 THR A N 1
ATOM 1428 C CA . THR A 1 173 ? -3.753 14.915 -2.472 1.00 76.81 173 THR A CA 1
ATOM 1429 C C . THR A 1 173 ? -3.509 16.423 -2.485 1.00 76.81 173 THR A C 1
ATOM 1431 O O . THR A 1 173 ? -3.904 17.111 -3.422 1.00 76.81 173 THR A O 1
ATOM 1434 N N . ASN A 1 174 ? -2.854 16.944 -1.443 1.00 81.31 174 ASN A N 1
ATOM 1435 C CA . ASN A 1 174 ? -2.596 18.373 -1.252 1.00 81.31 174 ASN A CA 1
ATOM 1436 C C . ASN A 1 174 ? -1.282 18.822 -1.898 1.00 81.31 174 ASN A C 1
ATOM 1438 O O . ASN A 1 174 ? -0.957 20.008 -1.899 1.00 81.31 174 ASN A O 1
ATOM 1442 N N . SER A 1 175 ? -0.515 17.876 -2.433 1.00 83.38 175 SER A N 1
ATOM 1443 C CA . SER A 1 175 ? 0.758 18.119 -3.087 1.00 83.38 175 SER A CA 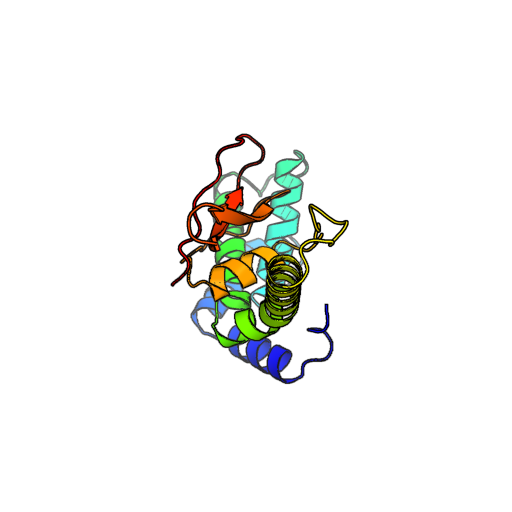1
ATOM 1444 C C . SER A 1 175 ? 0.840 17.322 -4.381 1.00 83.38 175 SER A C 1
ATOM 1446 O O . SER A 1 175 ? 0.192 16.295 -4.536 1.00 83.38 175 SER A O 1
ATOM 1448 N N . ARG A 1 176 ? 1.658 17.796 -5.320 1.00 85.81 176 ARG A N 1
ATOM 1449 C CA . ARG A 1 176 ? 2.083 17.008 -6.489 1.00 85.81 176 ARG A CA 1
ATOM 1450 C C . ARG A 1 176 ? 3.469 16.397 -6.292 1.00 85.81 176 ARG A C 1
ATOM 1452 O O . ARG A 1 176 ? 4.010 15.808 -7.220 1.00 85.81 176 ARG A O 1
ATOM 1459 N N . THR A 1 177 ? 4.056 16.578 -5.110 1.00 91.06 177 THR A N 1
ATOM 1460 C CA . THR A 1 177 ? 5.356 16.013 -4.764 1.00 91.06 177 THR A CA 1
ATOM 1461 C C . THR A 1 177 ? 5.239 14.505 -4.647 1.00 91.06 177 THR A C 1
ATOM 1463 O O . THR A 1 177 ? 4.452 13.989 -3.855 1.00 91.06 177 THR A O 1
ATOM 1466 N N . THR A 1 178 ? 6.058 13.816 -5.425 1.00 92.06 178 THR A N 1
ATOM 1467 C CA . THR A 1 178 ? 6.256 12.377 -5.350 1.00 92.06 178 THR A CA 1
ATOM 1468 C C . THR A 1 178 ? 7.521 12.054 -4.561 1.00 92.06 178 THR A C 1
ATOM 1470 O O . THR A 1 178 ? 8.453 12.857 -4.488 1.00 92.06 178 THR A O 1
ATOM 1473 N N . TYR A 1 179 ? 7.563 10.860 -3.977 1.00 91.50 179 TYR A N 1
ATOM 1474 C CA . TYR A 1 179 ? 8.713 10.353 -3.238 1.00 91.50 179 TYR A CA 1
ATOM 1475 C C . TYR A 1 179 ? 9.310 9.149 -3.966 1.00 91.50 179 TYR A C 1
ATOM 1477 O O . TYR A 1 179 ? 8.558 8.252 -4.355 1.00 91.50 179 TYR A O 1
ATOM 1485 N N . PRO A 1 180 ? 10.636 9.095 -4.171 1.00 92.25 180 PRO A N 1
ATOM 1486 C CA . PRO A 1 180 ? 11.257 7.959 -4.834 1.00 92.25 180 PRO A CA 1
ATOM 1487 C C . PRO A 1 180 ? 11.090 6.696 -3.986 1.00 92.25 180 PRO A C 1
ATOM 1489 O O . PRO A 1 180 ? 11.412 6.687 -2.797 1.00 92.25 180 PRO A O 1
ATOM 1492 N N . VAL A 1 181 ? 10.625 5.618 -4.612 1.00 90.81 181 VAL A N 1
ATOM 1493 C CA . VAL A 1 181 ? 10.623 4.286 -4.007 1.00 90.81 181 VAL A CA 1
ATOM 1494 C C . VAL A 1 181 ? 11.946 3.632 -4.368 1.00 90.81 181 VAL A C 1
ATOM 1496 O O . VAL A 1 181 ? 12.247 3.422 -5.545 1.00 90.81 181 VAL A O 1
ATOM 1499 N N . LYS A 1 182 ? 12.767 3.341 -3.357 1.00 80.69 182 LYS A N 1
ATOM 1500 C CA . LYS A 1 182 ? 14.042 2.668 -3.583 1.00 80.69 182 LYS A CA 1
ATOM 1501 C C . LYS A 1 182 ? 13.766 1.225 -4.004 1.00 80.69 182 LYS A C 1
ATOM 1503 O O . LYS A 1 182 ? 13.286 0.427 -3.209 1.00 80.69 182 LYS A O 1
ATOM 1508 N N . LEU A 1 183 ? 14.065 0.917 -5.260 1.00 74.06 183 LEU A N 1
ATOM 1509 C CA . LEU A 1 183 ? 14.213 -0.457 -5.726 1.00 74.06 183 LEU A CA 1
ATOM 1510 C C . LEU A 1 183 ? 15.600 -0.947 -5.280 1.00 74.06 183 LEU A C 1
ATOM 1512 O O . LEU A 1 183 ? 16.525 -0.136 -5.252 1.00 74.06 183 LEU A O 1
ATOM 1516 N N . PHE A 1 184 ? 15.682 -2.218 -4.883 1.00 63.12 184 PHE A N 1
ATOM 1517 C CA . PHE A 1 184 ? 16.826 -2.932 -4.278 1.00 63.12 184 PHE A CA 1
ATOM 1518 C C . PHE A 1 184 ? 18.215 -2.304 -4.503 1.00 63.12 184 PHE A C 1
ATOM 1520 O O . PHE A 1 184 ? 18.619 -2.161 -5.680 1.00 63.12 184 PHE A O 1
#

Radius of gyration: 19.66 Å; chains: 1; bounding box: 45×39×58 Å

Secondary structure (DSSP, 8-state):
-GGGG-HHHHHHHHHHHT-HHHHTTTT-HHHHHHH-----SHHHHHHHHHHHHHHHHTT---TT--HHHHHHHHHHHHHHHHHHH-SHHHHHHHHHHHHHHHHHHHHHHHH-TT---S-------HHHHHHHHHHTT----SPPPTT-EEEEEEEEETTTTEEEEEEEEE--SS----EE----

pLDDT: mean 86.24, std 9.64, range [46.78, 96.0]